Protein AF-S2KAI4-F1 (afdb_monomer_lite)

pLDDT: mean 72.52, std 13.28, range [40.66, 92.12]

Foldseek 3Di:
DVVLVVLLVVLVCLQFQWEFDQDPNDTATDGDWFDWCVVLAPPPPDPDTDGGGDPHDVVLVVDPVSVVLVVCPPPLVNSVLSCQQQANQQHDDPVRCVVPVVVVNSCVVVPHPDRHHRPPDDPVVVVVVSVVSNVVVCVCVVPCVVVCVVVVCVCVVSVCCVVCVPVVVVVVVVVVVVVVVVVVVVVVVVVVPPPDDPPVPDDPPPDDPVRVVVVPPPD

Structure (mmCIF, N/CA/C/O backbone):
data_AF-S2KAI4-F1
#
_entry.id   AF-S2KAI4-F1
#
loop_
_atom_site.group_PDB
_atom_site.id
_atom_site.type_symbol
_atom_site.label_atom_id
_atom_site.label_alt_id
_atom_site.label_comp_id
_atom_site.label_asym_id
_atom_site.label_entity_id
_atom_site.label_seq_id
_atom_site.pdbx_PDB_ins_code
_atom_site.Cartn_x
_atom_site.Cartn_y
_atom_site.Cartn_z
_atom_site.occupancy
_atom_site.B_iso_or_equiv
_atom_site.auth_seq_id
_atom_site.auth_comp_id
_atom_site.auth_asym_id
_atom_site.auth_atom_id
_atom_site.pdbx_PDB_model_num
ATOM 1 N N . MET A 1 1 ? 9.789 -2.826 -17.119 1.00 53.16 1 MET A N 1
ATOM 2 C CA . MET A 1 1 ? 8.524 -2.051 -17.170 1.00 53.16 1 MET A CA 1
ATOM 3 C C . MET A 1 1 ? 7.384 -2.800 -16.490 1.00 53.16 1 MET A C 1
ATOM 5 O O . MET A 1 1 ? 6.982 -2.386 -15.414 1.00 53.16 1 MET A O 1
ATOM 9 N N . ALA A 1 2 ? 6.901 -3.913 -17.056 1.00 62.06 2 ALA A N 1
ATOM 10 C CA . ALA A 1 2 ? 5.780 -4.665 -16.480 1.00 62.06 2 ALA A CA 1
ATOM 11 C C . ALA A 1 2 ? 6.085 -5.268 -15.096 1.00 62.06 2 ALA A C 1
ATOM 13 O O . ALA A 1 2 ? 5.196 -5.316 -14.258 1.00 62.06 2 ALA A O 1
ATOM 14 N N . GLU A 1 3 ? 7.325 -5.689 -14.835 1.00 72.75 3 GLU A N 1
ATOM 15 C CA . GLU A 1 3 ? 7.690 -6.341 -13.566 1.00 72.75 3 GLU A CA 1
ATOM 16 C C . GLU A 1 3 ? 7.657 -5.395 -12.364 1.00 72.75 3 GLU A C 1
ATOM 18 O O . GLU A 1 3 ? 7.014 -5.710 -11.368 1.00 72.75 3 GLU A O 1
ATOM 23 N N . PHE A 1 4 ? 8.219 -4.186 -12.481 1.00 78.12 4 PHE A N 1
ATOM 24 C CA . PHE A 1 4 ? 8.122 -3.186 -11.411 1.00 78.12 4 PHE A CA 1
ATOM 25 C C . PHE A 1 4 ? 6.659 -2.865 -11.071 1.00 78.12 4 PHE A C 1
ATOM 27 O O . PHE A 1 4 ? 6.280 -2.883 -9.904 1.00 78.12 4 PHE A O 1
ATOM 34 N N . ASN A 1 5 ? 5.812 -2.674 -12.088 1.00 76.69 5 ASN A N 1
ATOM 35 C CA . ASN A 1 5 ? 4.382 -2.431 -11.884 1.00 76.69 5 ASN A CA 1
ATOM 36 C C . ASN A 1 5 ? 3.682 -3.624 -11.218 1.00 76.69 5 ASN A C 1
ATOM 38 O O . ASN A 1 5 ? 2.845 -3.421 -10.344 1.00 76.69 5 ASN A O 1
ATOM 42 N N . LYS A 1 6 ? 4.033 -4.860 -11.601 1.00 82.50 6 LYS A N 1
ATOM 43 C CA . LYS A 1 6 ? 3.532 -6.075 -10.940 1.00 82.50 6 LYS A CA 1
ATOM 44 C C . LYS A 1 6 ? 3.939 -6.110 -9.469 1.00 82.50 6 LYS A C 1
ATOM 46 O O . LYS A 1 6 ? 3.101 -6.439 -8.640 1.00 82.50 6 LYS A O 1
ATOM 51 N N . GLN A 1 7 ? 5.172 -5.730 -9.137 1.00 85.06 7 GLN A N 1
ATOM 52 C CA . GLN A 1 7 ? 5.643 -5.717 -7.751 1.00 85.06 7 GLN A CA 1
ATOM 53 C C . GLN A 1 7 ? 4.943 -4.646 -6.915 1.00 85.06 7 GLN A C 1
ATOM 55 O O . GLN A 1 7 ? 4.493 -4.927 -5.808 1.00 85.06 7 GLN A O 1
ATOM 60 N N . VAL A 1 8 ? 4.788 -3.432 -7.450 1.00 85.88 8 VAL A N 1
ATOM 61 C CA . VAL A 1 8 ? 4.026 -2.377 -6.770 1.00 85.88 8 VAL A CA 1
ATOM 62 C C . VAL A 1 8 ? 2.570 -2.806 -6.574 1.00 85.88 8 VAL A C 1
ATOM 64 O O . VAL A 1 8 ? 2.019 -2.600 -5.497 1.00 85.88 8 VAL A O 1
ATOM 67 N N . LEU A 1 9 ? 1.965 -3.468 -7.568 1.00 85.19 9 LEU A N 1
ATOM 68 C CA . LEU A 1 9 ? 0.623 -4.035 -7.445 1.00 85.19 9 LEU A CA 1
ATOM 69 C C . LEU A 1 9 ? 0.561 -5.154 -6.394 1.00 85.19 9 LEU A C 1
ATOM 71 O O . LEU A 1 9 ? -0.375 -5.165 -5.608 1.00 85.19 9 LEU A O 1
ATOM 75 N N . LYS A 1 10 ? 1.550 -6.056 -6.332 1.00 88.62 10 LYS A N 1
ATOM 76 C CA . LYS A 1 10 ? 1.649 -7.116 -5.309 1.00 88.62 10 LYS A CA 1
ATOM 77 C C . LYS A 1 10 ? 1.655 -6.508 -3.902 1.00 88.62 10 LYS A C 1
ATOM 79 O O . LYS A 1 10 ? 0.875 -6.927 -3.057 1.00 88.62 10 LYS A O 1
ATOM 84 N N . ILE A 1 11 ? 2.454 -5.459 -3.691 1.00 90.50 11 ILE A N 1
ATOM 85 C CA . ILE A 1 11 ? 2.507 -4.717 -2.422 1.00 90.50 11 ILE A CA 1
ATOM 86 C C . ILE A 1 11 ? 1.194 -3.967 -2.152 1.00 90.50 11 ILE A C 1
ATOM 88 O O . ILE A 1 11 ? 0.744 -3.917 -1.018 1.00 90.50 11 ILE A O 1
ATOM 92 N N . ALA A 1 12 ? 0.546 -3.388 -3.165 1.00 88.44 12 ALA A N 1
ATOM 93 C CA . ALA A 1 12 ? -0.749 -2.731 -2.979 1.00 88.44 12 ALA A CA 1
ATOM 94 C C . ALA A 1 12 ? -1.855 -3.728 -2.593 1.00 88.44 12 ALA A C 1
ATOM 96 O O . ALA A 1 12 ? -2.681 -3.429 -1.736 1.00 88.44 12 ALA A O 1
ATOM 97 N N . LEU A 1 13 ? -1.853 -4.918 -3.200 1.00 88.31 13 LEU A N 1
ATOM 98 C CA . LEU A 1 13 ? -2.818 -5.980 -2.914 1.00 88.31 13 LEU A CA 1
ATOM 99 C C . LEU A 1 13 ? -2.617 -6.612 -1.534 1.00 88.31 13 LEU A C 1
ATOM 101 O O . LEU A 1 13 ? -3.596 -7.091 -0.975 1.00 88.31 13 LEU A O 1
ATOM 105 N N . LEU A 1 14 ? -1.405 -6.556 -0.973 1.00 90.25 14 LEU A N 1
ATOM 106 C CA . LEU A 1 14 ? -1.118 -6.974 0.405 1.00 90.25 14 LEU A CA 1
ATOM 107 C C . LEU A 1 14 ? -2.015 -6.259 1.426 1.00 90.25 14 LEU A C 1
ATOM 109 O O . LEU A 1 14 ? -2.408 -6.832 2.431 1.00 90.25 14 LEU A O 1
ATOM 113 N N . PHE A 1 15 ? -2.391 -5.007 1.164 1.00 87.62 15 PHE A N 1
ATOM 114 C CA . PHE A 1 15 ? -3.272 -4.255 2.058 1.00 87.62 15 PHE A CA 1
ATOM 115 C C . PHE A 1 15 ? -4.741 -4.704 2.002 1.00 87.62 15 PHE A C 1
ATOM 117 O O . PHE A 1 15 ? -5.563 -4.170 2.741 1.00 87.62 15 PHE A O 1
ATOM 124 N N . ASN A 1 16 ? -5.105 -5.669 1.148 1.00 84.88 16 ASN A N 1
ATOM 125 C CA . ASN A 1 16 ? -6.455 -6.241 1.151 1.00 84.88 16 ASN A CA 1
ATOM 126 C C . ASN A 1 16 ? -6.701 -7.179 2.332 1.00 84.88 16 ASN A C 1
ATOM 128 O O . ASN A 1 16 ? -7.832 -7.274 2.809 1.00 84.88 16 ASN A O 1
ATOM 132 N N . ASP A 1 17 ? -5.658 -7.871 2.774 1.00 86.69 17 ASP A N 1
ATOM 133 C CA . ASP A 1 17 ? -5.703 -8.897 3.809 1.00 86.69 17 ASP A CA 1
ATOM 134 C C . ASP A 1 17 ? -4.686 -8.658 4.933 1.00 86.69 17 ASP A C 1
ATOM 136 O O . ASP A 1 17 ? -4.665 -9.423 5.893 1.00 86.69 17 ASP A O 1
ATOM 140 N N . HIS A 1 18 ? -3.891 -7.585 4.862 1.00 90.38 18 HIS A N 1
ATOM 141 C CA . HIS A 1 18 ? -2.997 -7.140 5.929 1.00 90.38 18 HIS A CA 1
ATOM 142 C C . HIS A 1 18 ? -3.261 -5.686 6.315 1.00 90.38 18 HIS A C 1
ATOM 144 O O . HIS A 1 18 ? -3.599 -4.844 5.481 1.00 90.38 18 HIS A O 1
ATOM 150 N N . ALA A 1 19 ? -3.034 -5.369 7.586 1.00 89.62 19 ALA A N 1
ATOM 151 C CA . ALA A 1 19 ? -3.106 -4.004 8.087 1.00 89.62 19 ALA A CA 1
ATOM 152 C C . ALA A 1 19 ? -2.000 -3.730 9.107 1.00 89.62 19 ALA A C 1
ATOM 154 O O . ALA A 1 19 ? -1.562 -4.618 9.844 1.00 89.62 19 ALA A O 1
ATOM 155 N N . PHE A 1 20 ? -1.561 -2.472 9.161 1.00 89.81 20 PHE A N 1
ATOM 156 C CA . PHE A 1 20 ? -0.679 -2.026 10.229 1.00 89.81 20 PHE A CA 1
ATOM 157 C C . PHE A 1 20 ? -1.456 -1.976 11.541 1.00 89.81 20 PHE A C 1
ATOM 159 O O . PHE A 1 20 ? -2.487 -1.308 11.636 1.00 89.81 20 PHE A O 1
ATOM 166 N N . SER A 1 21 ? -0.936 -2.676 12.542 1.00 88.44 21 SER A N 1
ATOM 167 C CA . SER A 1 21 ? -1.487 -2.710 13.893 1.00 88.44 21 SER A CA 1
ATOM 168 C C . SER A 1 21 ? -0.375 -2.534 14.917 1.00 88.44 21 SER A C 1
ATOM 170 O O . SER A 1 21 ? 0.786 -2.885 14.674 1.00 88.44 21 SER A O 1
ATOM 172 N N . LYS A 1 22 ? -0.718 -1.970 16.075 1.00 84.88 22 LYS A N 1
ATOM 173 C CA . LYS A 1 22 ? 0.245 -1.792 17.159 1.00 84.88 22 LYS A CA 1
ATOM 174 C C . LYS A 1 22 ? 0.265 -3.040 18.039 1.00 84.88 22 LYS A C 1
ATOM 176 O O . LYS A 1 22 ? -0.610 -3.238 18.873 1.00 84.88 22 LYS A O 1
ATOM 181 N N . GLN A 1 23 ? 1.294 -3.866 17.889 1.00 80.81 23 GLN A N 1
ATOM 182 C CA . GLN A 1 23 ? 1.497 -5.080 18.680 1.00 80.81 23 GLN A CA 1
ATOM 183 C C . GLN A 1 23 ? 2.727 -4.915 19.572 1.00 80.81 23 GLN A C 1
ATOM 185 O O . GLN A 1 23 ? 3.813 -4.589 19.099 1.00 80.81 23 GLN A O 1
ATOM 190 N N . ASN A 1 24 ? 2.584 -5.121 20.885 1.00 76.75 24 ASN A N 1
ATOM 191 C CA . ASN A 1 24 ? 3.708 -5.082 21.835 1.00 76.75 24 ASN A CA 1
ATOM 192 C C . ASN A 1 24 ? 4.577 -3.809 21.730 1.00 76.75 24 ASN A C 1
ATOM 194 O O . ASN A 1 24 ? 5.805 -3.870 21.768 1.00 76.75 24 ASN A O 1
ATOM 198 N N . LYS A 1 25 ? 3.932 -2.639 21.591 1.00 75.12 25 LYS A N 1
ATOM 199 C CA . LYS A 1 25 ? 4.570 -1.316 21.397 1.00 75.12 25 LYS A CA 1
ATOM 200 C C . LYS A 1 25 ? 5.345 -1.148 20.080 1.00 75.12 25 LYS A C 1
ATOM 202 O O . LYS A 1 25 ? 6.004 -0.125 19.910 1.00 75.12 25 LYS A O 1
ATOM 207 N N . ARG A 1 26 ? 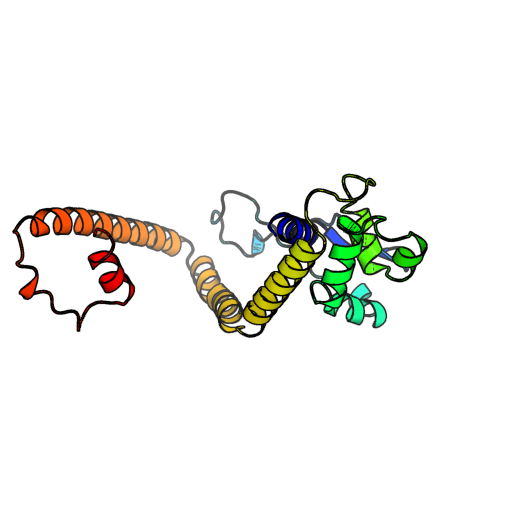5.252 -2.094 19.146 1.00 82.81 26 ARG A N 1
ATOM 208 C CA . ARG A 1 26 ? 5.790 -1.988 17.785 1.00 82.81 26 ARG A CA 1
ATOM 209 C C . ARG A 1 26 ? 4.655 -1.963 16.773 1.00 82.81 26 ARG A C 1
ATOM 211 O O . ARG A 1 26 ? 3.565 -2.457 17.037 1.00 82.81 26 ARG A O 1
ATOM 218 N N . ILE A 1 27 ? 4.909 -1.342 15.633 1.00 86.50 27 ILE A N 1
ATOM 219 C CA . ILE A 1 27 ? 3.978 -1.351 14.509 1.00 86.50 27 ILE A CA 1
ATOM 220 C C . ILE A 1 27 ? 4.371 -2.528 13.634 1.00 86.50 27 ILE A C 1
ATOM 222 O O . ILE A 1 27 ? 5.525 -2.598 13.223 1.00 86.50 27 ILE A O 1
ATOM 226 N N . ALA A 1 28 ? 3.422 -3.424 13.395 1.00 89.69 28 ALA A N 1
ATOM 227 C CA . ALA A 1 28 ? 3.617 -4.609 12.576 1.00 89.69 28 ALA A CA 1
ATOM 228 C C . ALA A 1 28 ? 2.576 -4.653 11.459 1.00 89.69 28 ALA A C 1
ATOM 230 O O . ALA A 1 28 ? 1.436 -4.212 11.658 1.00 89.69 28 ALA A O 1
ATOM 231 N N . LEU A 1 29 ? 2.957 -5.187 10.300 1.00 91.06 29 LEU A N 1
ATOM 232 C CA . LEU A 1 29 ? 2.018 -5.484 9.222 1.00 91.06 29 LEU A CA 1
ATOM 233 C C . LEU A 1 29 ? 1.529 -6.921 9.385 1.00 91.06 29 LEU A C 1
ATOM 235 O O . LEU A 1 29 ? 2.241 -7.868 9.070 1.00 91.06 29 LEU A O 1
ATOM 239 N N . ALA A 1 30 ? 0.319 -7.085 9.908 1.00 89.25 30 ALA A N 1
ATOM 240 C CA . ALA A 1 30 ? -0.211 -8.399 10.248 1.00 89.25 30 ALA A CA 1
ATOM 241 C C . ALA A 1 30 ? -1.408 -8.763 9.364 1.00 89.25 30 ALA A C 1
ATOM 243 O O . ALA A 1 30 ? -2.170 -7.861 8.991 1.00 89.25 30 ALA A O 1
ATOM 244 N N . PRO A 1 31 ? -1.618 -10.064 9.078 1.00 89.62 31 PRO A N 1
ATOM 245 C CA . PRO A 1 31 ? -2.849 -10.531 8.464 1.00 89.62 31 PRO A CA 1
ATOM 246 C C . PRO A 1 31 ? -4.044 -10.074 9.296 1.00 89.62 31 PRO A C 1
ATOM 248 O O . PRO A 1 31 ? -4.100 -10.292 10.510 1.00 89.62 31 PRO A O 1
ATOM 251 N N . GLN A 1 32 ? -5.003 -9.427 8.650 1.00 85.81 32 GLN A N 1
ATOM 252 C CA . GLN A 1 32 ? -6.210 -8.958 9.295 1.00 85.81 32 GLN A CA 1
ATOM 253 C C . GLN A 1 32 ? -7.410 -9.202 8.397 1.00 85.81 32 GLN A C 1
ATOM 255 O O . GLN A 1 32 ? -7.472 -8.766 7.250 1.00 85.81 32 GLN A O 1
ATOM 260 N N . GLU A 1 33 ? -8.409 -9.876 8.955 1.00 82.50 33 GLU A N 1
ATOM 261 C CA . GLU A 1 33 ? -9.652 -10.105 8.241 1.00 82.50 33 GLU A CA 1
ATOM 262 C C . GLU A 1 33 ? -10.352 -8.761 7.994 1.00 82.50 33 GLU A C 1
ATOM 264 O O . GLU A 1 33 ? -10.618 -8.005 8.939 1.00 82.50 33 GLU A O 1
ATOM 269 N N . GLY A 1 34 ? -10.594 -8.460 6.717 1.00 83.81 34 GLY A N 1
ATOM 270 C CA . GLY A 1 34 ? -11.267 -7.246 6.273 1.00 83.81 34 GLY A CA 1
ATOM 271 C C . GLY A 1 34 ? -12.699 -7.130 6.800 1.00 83.81 34 GLY A C 1
ATOM 272 O O . GLY A 1 34 ? -13.299 -8.096 7.273 1.00 83.81 34 GLY A O 1
ATOM 273 N N . ASN A 1 35 ? -13.274 -5.935 6.698 1.00 83.88 35 ASN A N 1
ATOM 274 C CA . ASN A 1 35 ? -14.661 -5.712 7.095 1.00 83.88 35 ASN A CA 1
ATOM 275 C C . ASN A 1 35 ? -15.601 -6.312 6.048 1.00 83.88 35 ASN A C 1
ATOM 277 O O . ASN A 1 35 ? -15.432 -6.064 4.852 1.00 83.88 35 ASN A O 1
ATOM 281 N N . SER A 1 36 ? -16.600 -7.080 6.493 1.00 83.50 36 SER A N 1
ATOM 282 C CA . SER A 1 36 ? -17.656 -7.545 5.594 1.00 83.50 36 SER A CA 1
ATOM 283 C C . SER A 1 36 ? -18.465 -6.355 5.088 1.00 83.50 36 SER A C 1
ATOM 285 O O . SER A 1 36 ? -18.856 -5.478 5.861 1.00 83.50 36 SER A O 1
ATOM 287 N N . LEU A 1 37 ? -18.716 -6.341 3.782 1.00 82.06 37 LEU A N 1
ATOM 288 C CA . LEU A 1 37 ? -19.647 -5.415 3.161 1.00 82.06 37 LEU A CA 1
ATOM 289 C C . LEU A 1 37 ? -21.094 -5.899 3.247 1.00 82.06 37 LEU A C 1
ATOM 291 O O . LEU A 1 37 ? -21.973 -5.108 2.936 1.00 82.06 37 LEU A O 1
ATOM 295 N N . ASP A 1 38 ? -21.367 -7.131 3.685 1.00 82.12 38 ASP A N 1
ATOM 296 C CA . ASP A 1 38 ? -22.729 -7.683 3.741 1.00 82.12 38 ASP A CA 1
ATOM 297 C C . ASP A 1 38 ? -23.729 -6.779 4.491 1.00 82.12 38 ASP A C 1
ATOM 299 O O . ASP A 1 38 ? -24.839 -6.608 3.993 1.00 82.12 38 ASP A O 1
ATOM 303 N N . PRO A 1 39 ? -23.378 -6.115 5.616 1.00 78.56 39 PRO A N 1
ATOM 304 C CA . PRO A 1 39 ? -24.300 -5.190 6.287 1.00 78.56 39 PRO A CA 1
ATOM 305 C C . PRO A 1 39 ? -24.633 -3.938 5.459 1.00 78.56 39 PRO A C 1
ATOM 307 O O . PRO A 1 39 ? -25.648 -3.285 5.688 1.00 78.56 39 PRO A O 1
ATOM 310 N N . VAL A 1 40 ? -23.758 -3.583 4.516 1.00 74.31 40 VAL A N 1
ATOM 311 C CA . VAL A 1 40 ? -23.842 -2.398 3.645 1.00 74.31 40 VAL A CA 1
ATOM 312 C C . VAL A 1 40 ? -24.174 -2.799 2.207 1.00 74.31 40 VAL A C 1
ATOM 314 O O . VAL A 1 40 ? -24.140 -1.976 1.302 1.00 74.31 40 VAL A O 1
ATOM 317 N N . LEU A 1 41 ? -24.476 -4.067 1.945 1.00 73.00 41 LEU A N 1
ATOM 318 C CA . LEU A 1 41 ? -24.913 -4.523 0.638 1.00 73.00 41 LEU A CA 1
ATOM 319 C C . LEU A 1 41 ? -26.331 -5.066 0.766 1.00 73.00 41 LEU A C 1
ATOM 321 O O . LEU A 1 41 ? -26.647 -5.776 1.716 1.00 73.00 41 LEU A O 1
ATOM 325 N N . PRO A 1 42 ? -27.218 -4.744 -0.181 1.00 70.38 42 PRO A N 1
ATOM 326 C CA . PRO A 1 42 ? -28.553 -5.320 -0.182 1.00 70.38 42 PRO A CA 1
ATOM 327 C C . PRO A 1 42 ? -28.502 -6.844 -0.293 1.00 70.38 42 PRO A C 1
ATOM 329 O O . PRO A 1 42 ? -27.625 -7.407 -0.952 1.00 70.38 42 PRO A O 1
ATOM 332 N N . VAL A 1 43 ? -29.454 -7.509 0.360 1.00 73.50 43 VAL A N 1
ATOM 333 C CA . VAL A 1 43 ? -29.517 -8.974 0.422 1.00 73.50 43 VAL A CA 1
ATOM 334 C C . VAL A 1 43 ? -29.539 -9.558 -0.995 1.00 73.50 43 VAL A C 1
ATOM 336 O O . VAL A 1 43 ? -30.366 -9.175 -1.823 1.00 73.50 43 VAL A O 1
ATOM 339 N N . GLY A 1 44 ? -28.611 -10.475 -1.284 1.00 72.56 44 GLY A N 1
ATOM 340 C CA . GLY A 1 44 ? -28.481 -11.113 -2.600 1.00 72.56 44 GLY A CA 1
ATOM 341 C C . GLY A 1 44 ? -27.923 -10.206 -3.705 1.00 72.56 44 GLY A C 1
ATOM 342 O O . GLY A 1 44 ? -28.112 -10.496 -4.885 1.00 72.56 44 GLY A O 1
ATOM 343 N N . TYR A 1 45 ? -27.270 -9.089 -3.360 1.00 72.50 45 TYR A N 1
ATOM 344 C CA . TYR A 1 45 ? -26.613 -8.231 -4.351 1.00 72.50 45 TYR A CA 1
ATOM 345 C C . TYR A 1 45 ? -25.350 -8.872 -4.950 1.00 72.50 45 TYR A C 1
ATOM 347 O O . TYR A 1 45 ? -25.089 -8.704 -6.146 1.00 72.50 45 TYR A O 1
ATOM 355 N N . LEU A 1 46 ? -24.593 -9.606 -4.130 1.00 77.75 46 LEU A N 1
ATOM 356 C CA . LEU A 1 46 ? -23.455 -10.431 -4.533 1.00 77.75 46 LEU A CA 1
ATOM 357 C C . LEU A 1 46 ? -23.700 -11.880 -4.111 1.00 77.75 46 LEU A C 1
ATOM 359 O O . LEU A 1 46 ? -24.250 -12.125 -3.040 1.00 77.75 46 LEU A O 1
ATOM 363 N N . ASP A 1 47 ? -23.226 -12.820 -4.928 1.00 77.50 47 ASP A N 1
ATOM 364 C CA . ASP A 1 47 ? -23.284 -14.262 -4.638 1.00 77.50 47 ASP A CA 1
ATOM 365 C C . ASP A 1 47 ? -22.172 -14.715 -3.671 1.00 77.50 47 ASP A C 1
ATOM 367 O O . ASP A 1 47 ? -22.048 -15.895 -3.352 1.00 77.50 47 ASP A O 1
ATOM 371 N N . TYR A 1 48 ? -21.327 -13.782 -3.226 1.00 78.69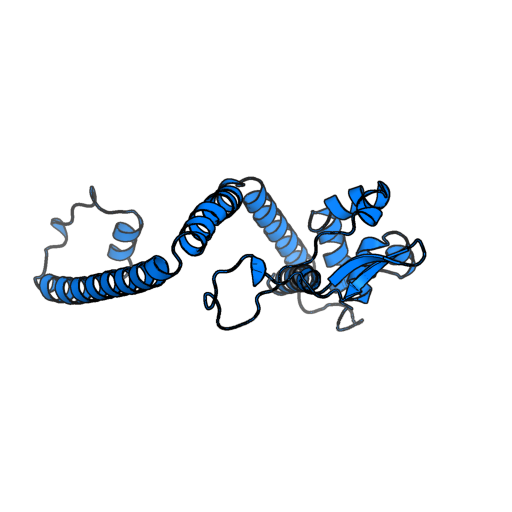 48 TYR A N 1
ATOM 372 C CA . TYR A 1 48 ? -20.192 -14.022 -2.344 1.00 78.69 48 TYR A CA 1
ATOM 373 C C . TYR A 1 48 ? -20.042 -12.889 -1.327 1.00 78.69 48 TYR A C 1
ATOM 375 O O . TYR A 1 48 ? -20.384 -11.737 -1.606 1.00 78.69 48 TYR A O 1
ATOM 383 N N . THR A 1 49 ? -19.465 -13.208 -0.168 1.00 77.81 49 THR A N 1
ATOM 384 C CA . THR A 1 49 ? -19.093 -12.224 0.854 1.00 77.81 49 THR A CA 1
ATOM 385 C C . THR A 1 49 ? -18.007 -11.309 0.301 1.00 77.81 49 THR A C 1
ATOM 387 O O . THR A 1 49 ? -16.860 -11.722 0.108 1.00 77.81 49 THR A O 1
ATOM 390 N N . ALA A 1 50 ? -18.352 -10.048 0.054 1.00 82.25 50 ALA A N 1
ATOM 391 C CA . ALA A 1 50 ? -17.358 -9.042 -0.283 1.00 82.25 50 ALA A CA 1
ATOM 392 C C . ALA A 1 50 ? -16.754 -8.468 0.997 1.00 82.25 50 ALA A C 1
ATOM 394 O O . ALA A 1 50 ? -17.467 -8.086 1.924 1.00 82.25 50 ALA A O 1
ATOM 395 N N . ARG A 1 51 ? -15.426 -8.381 1.035 1.00 82.19 51 ARG A N 1
ATOM 396 C CA . ARG A 1 51 ? -14.690 -7.773 2.141 1.00 82.19 51 ARG A CA 1
ATOM 397 C C . ARG A 1 51 ? -13.880 -6.599 1.638 1.00 82.19 51 ARG A C 1
ATOM 399 O O . ARG A 1 51 ? -13.394 -6.610 0.508 1.00 82.19 51 ARG A O 1
ATOM 406 N N . VAL A 1 52 ? -13.745 -5.597 2.490 1.00 83.25 52 VAL A N 1
ATOM 407 C CA . VAL A 1 52 ? -12.872 -4.450 2.250 1.00 83.25 52 VAL A CA 1
ATOM 408 C C . VAL A 1 52 ? -11.734 -4.436 3.260 1.00 83.25 52 VAL A C 1
ATOM 410 O O . VAL A 1 52 ? -11.939 -4.882 4.394 1.00 83.25 52 VAL A O 1
ATOM 413 N N . PRO A 1 53 ? -10.559 -3.908 2.871 1.00 83.25 53 PRO A N 1
ATOM 414 C CA . PRO A 1 53 ? -9.465 -3.648 3.795 1.00 83.25 53 PRO A CA 1
ATOM 415 C C . PRO A 1 53 ? -9.960 -2.993 5.083 1.00 83.25 53 PRO A C 1
ATOM 417 O O . PRO A 1 53 ? -10.822 -2.105 5.049 1.00 83.25 53 PRO A O 1
ATOM 420 N N . LYS A 1 54 ? -9.403 -3.400 6.223 1.00 83.25 54 LYS A N 1
ATOM 421 C CA . LYS A 1 54 ? -9.637 -2.661 7.461 1.00 83.25 54 LYS A CA 1
ATOM 422 C C . LYS A 1 54 ? -8.946 -1.298 7.395 1.00 83.25 54 LYS A C 1
ATOM 424 O O . LYS A 1 54 ? -7.871 -1.180 6.804 1.00 83.25 54 LYS A O 1
ATOM 429 N N . PRO A 1 55 ? -9.553 -0.256 7.988 1.00 82.38 55 PRO A N 1
ATOM 430 C CA . PRO A 1 55 ? -8.861 1.009 8.156 1.00 82.38 55 PRO A CA 1
ATOM 431 C C . PRO A 1 55 ? -7.617 0.801 9.023 1.00 82.38 55 PRO A C 1
ATOM 433 O O . PRO A 1 55 ? -7.577 -0.094 9.868 1.00 82.38 55 PRO A O 1
ATOM 436 N N . VAL A 1 56 ? -6.615 1.655 8.819 1.00 84.12 56 VAL A N 1
ATOM 437 C CA . VAL A 1 56 ? -5.405 1.666 9.646 1.00 84.12 56 VAL A CA 1
ATOM 438 C C . VAL A 1 56 ? -5.787 1.866 11.109 1.00 84.12 56 VAL A C 1
ATOM 440 O O . VAL A 1 56 ? -6.636 2.704 11.421 1.00 84.12 56 VAL A O 1
ATOM 443 N N . ASP A 1 57 ? -5.141 1.110 11.994 1.00 86.25 57 ASP A N 1
ATOM 444 C CA . ASP A 1 57 ? -5.343 1.202 13.435 1.00 86.25 57 ASP A CA 1
ATOM 445 C C . ASP A 1 57 ? -5.131 2.645 13.933 1.00 86.25 57 ASP A C 1
ATOM 447 O O . ASP A 1 57 ? -4.097 3.277 13.682 1.00 86.25 57 ASP A O 1
ATOM 451 N N . ALA A 1 58 ? -6.119 3.173 14.658 1.00 86.88 58 ALA A N 1
ATOM 452 C CA . ALA A 1 58 ? -6.079 4.521 15.209 1.00 86.88 58 ALA A CA 1
ATOM 453 C C . ALA A 1 58 ? -4.883 4.727 16.154 1.00 86.88 58 ALA A C 1
ATOM 455 O O . ALA A 1 58 ? -4.350 5.834 16.232 1.00 86.88 58 ALA A O 1
ATOM 456 N N . ASP A 1 59 ? -4.418 3.679 16.839 1.00 87.25 59 ASP A N 1
ATOM 457 C CA . ASP A 1 59 ? -3.244 3.759 17.707 1.00 87.25 59 ASP A CA 1
ATOM 458 C C . ASP A 1 59 ? -1.925 3.850 16.932 1.00 87.25 59 ASP A C 1
ATOM 460 O O . ASP A 1 59 ? -0.961 4.432 17.444 1.00 87.25 59 ASP A O 1
ATOM 464 N N . CYS A 1 60 ? -1.875 3.340 15.697 1.00 87.00 60 CYS A N 1
ATOM 465 C CA . CYS A 1 60 ? -0.765 3.594 14.778 1.00 87.00 60 CYS A CA 1
ATOM 466 C C . CYS A 1 60 ? -0.773 5.055 14.319 1.00 87.00 60 CYS A C 1
ATOM 468 O O . CYS A 1 60 ? 0.276 5.690 14.280 1.00 87.00 60 CYS A O 1
ATOM 470 N N . LEU A 1 61 ? -1.954 5.620 14.045 1.00 86.50 61 LEU A N 1
ATOM 471 C CA . LEU A 1 61 ? -2.085 7.010 13.595 1.00 86.50 61 LEU A CA 1
ATOM 472 C C . LEU A 1 61 ? -1.710 8.047 14.671 1.00 86.50 61 LEU A C 1
ATOM 474 O O . LEU A 1 61 ? -1.402 9.193 14.345 1.00 86.50 61 LEU A O 1
ATOM 478 N N . LYS A 1 62 ? -1.685 7.655 15.951 1.00 88.56 62 LYS A N 1
ATOM 479 C CA . LYS A 1 62 ? -1.177 8.496 17.051 1.00 88.56 62 LYS A CA 1
ATOM 480 C C . LYS A 1 62 ? 0.348 8.646 17.044 1.00 88.56 62 LYS A C 1
ATOM 482 O O . LYS A 1 62 ? 0.859 9.543 17.709 1.00 88.56 62 LYS A O 1
ATOM 487 N N . ASP A 1 63 ? 1.076 7.783 16.336 1.00 87.44 63 ASP A N 1
ATOM 488 C CA . ASP A 1 63 ? 2.524 7.900 16.175 1.00 87.44 63 ASP A CA 1
ATOM 489 C C . ASP A 1 63 ? 2.840 8.838 14.987 1.00 87.44 63 ASP A C 1
ATOM 491 O O . ASP A 1 63 ? 2.570 8.492 13.831 1.00 87.44 63 ASP A O 1
ATOM 495 N N . PRO A 1 64 ? 3.418 10.032 15.228 1.00 86.06 64 PRO A N 1
ATOM 496 C CA . PRO A 1 64 ? 3.705 10.990 14.162 1.00 86.06 64 PRO A CA 1
ATOM 497 C C . PRO A 1 64 ? 4.775 10.484 13.183 1.00 86.06 64 PRO A C 1
ATOM 499 O O . PRO A 1 64 ? 4.734 10.821 11.997 1.00 86.06 64 PRO A O 1
ATOM 502 N N . GLY A 1 65 ? 5.714 9.654 13.650 1.00 86.19 65 GLY A N 1
ATOM 503 C CA . GLY A 1 65 ? 6.725 9.029 12.803 1.00 86.19 65 GLY A CA 1
ATOM 504 C C . GLY A 1 65 ? 6.092 8.030 11.842 1.00 86.19 65 GLY A C 1
ATOM 505 O O . GLY A 1 65 ? 6.389 8.052 10.644 1.00 86.19 65 GLY A O 1
ATOM 506 N N . PHE A 1 66 ? 5.159 7.219 12.343 1.00 88.44 66 PHE A N 1
ATOM 507 C CA . PHE A 1 66 ? 4.361 6.331 11.504 1.00 88.44 66 PHE A CA 1
ATOM 508 C C . PHE A 1 66 ? 3.519 7.109 10.498 1.00 88.44 66 PHE A C 1
ATOM 510 O O . PHE A 1 66 ? 3.637 6.846 9.309 1.00 88.44 66 PHE A O 1
ATOM 517 N N . CYS A 1 67 ? 2.727 8.090 10.937 1.00 87.50 67 CYS A N 1
ATOM 518 C CA . CYS A 1 67 ? 1.860 8.875 10.053 1.00 87.50 67 CYS A CA 1
ATOM 519 C C . CYS A 1 67 ? 2.625 9.521 8.893 1.00 87.50 67 CYS A C 1
ATOM 521 O O . CYS A 1 67 ? 2.173 9.465 7.749 1.00 87.50 67 CYS A O 1
ATOM 523 N N . ASN A 1 68 ? 3.804 10.088 9.163 1.00 86.94 68 ASN A N 1
ATOM 524 C CA . ASN A 1 68 ? 4.644 10.684 8.126 1.00 86.94 68 ASN A CA 1
ATOM 525 C C . ASN A 1 68 ? 5.182 9.636 7.134 1.00 86.94 68 ASN A C 1
ATOM 527 O O . ASN A 1 68 ? 5.193 9.858 5.929 1.00 86.94 68 ASN A O 1
ATOM 531 N N . LYS A 1 69 ? 5.616 8.464 7.609 1.00 86.50 69 LYS A N 1
ATOM 532 C CA . LYS A 1 69 ? 6.087 7.393 6.714 1.00 86.50 69 LYS A CA 1
ATOM 533 C C . LYS A 1 69 ? 4.946 6.731 5.948 1.00 86.50 69 LYS A C 1
ATOM 535 O O . LYS A 1 69 ? 5.110 6.401 4.778 1.00 86.50 69 LYS A O 1
ATOM 540 N N . TYR A 1 70 ? 3.795 6.577 6.588 1.00 87.94 70 TYR A N 1
ATOM 541 C CA . TYR A 1 70 ? 2.592 6.021 5.993 1.00 87.94 70 TYR A CA 1
ATOM 542 C C . TYR A 1 70 ? 2.045 6.941 4.897 1.00 87.94 70 TYR A C 1
ATOM 544 O O . TYR A 1 70 ? 1.696 6.464 3.825 1.00 87.94 70 TYR A O 1
ATOM 552 N N . SER A 1 71 ? 2.041 8.263 5.093 1.00 85.00 71 SER A N 1
ATOM 553 C CA . SER A 1 71 ? 1.614 9.202 4.045 1.00 85.00 71 SER A CA 1
ATOM 554 C C . SER A 1 71 ? 2.524 9.172 2.811 1.00 85.00 71 SER A C 1
ATOM 556 O O . SER A 1 71 ? 2.065 9.451 1.706 1.00 85.00 71 SER A O 1
ATOM 558 N N . GLN A 1 72 ? 3.789 8.776 2.983 1.00 85.31 72 GLN A N 1
ATOM 559 C CA . GLN A 1 72 ? 4.771 8.596 1.911 1.00 85.31 72 GLN A CA 1
ATOM 560 C C . GLN A 1 72 ? 4.655 7.243 1.183 1.00 85.31 72 GLN A C 1
ATOM 562 O O . GLN A 1 72 ? 5.387 7.011 0.214 1.00 85.31 72 GLN A O 1
ATOM 567 N N . LEU A 1 73 ? 3.749 6.345 1.598 1.00 87.44 73 LEU A N 1
ATOM 568 C CA . LEU A 1 73 ? 3.513 5.079 0.901 1.00 87.44 73 LEU A CA 1
ATOM 569 C C . LEU A 1 73 ? 3.155 5.317 -0.566 1.00 87.44 73 LEU A C 1
ATOM 571 O O . LEU A 1 73 ? 2.328 6.155 -0.913 1.00 87.44 73 LEU A O 1
ATOM 575 N N . PHE A 1 74 ? 3.804 4.541 -1.429 1.00 85.50 74 PHE A N 1
ATOM 576 C CA . PHE A 1 74 ? 3.674 4.591 -2.893 1.00 85.50 74 PHE A CA 1
ATOM 577 C C . PHE A 1 74 ? 3.985 5.954 -3.534 1.00 85.50 74 PHE A C 1
ATOM 579 O O . PHE A 1 74 ? 3.758 6.133 -4.731 1.00 85.50 74 PHE A O 1
ATOM 586 N N . GLN A 1 75 ? 4.561 6.886 -2.776 1.00 84.88 75 GLN A N 1
ATOM 587 C CA . GLN A 1 75 ? 5.170 8.094 -3.319 1.00 84.88 75 GLN A CA 1
ATOM 588 C C . GLN A 1 75 ? 6.594 7.807 -3.800 1.00 84.88 75 GLN A C 1
ATOM 590 O O . GLN A 1 75 ? 7.149 6.738 -3.533 1.00 84.88 75 GLN A O 1
ATOM 595 N N . LEU A 1 76 ? 7.204 8.774 -4.492 1.00 82.81 76 LEU A N 1
ATOM 596 C CA . LEU A 1 76 ? 8.526 8.618 -5.102 1.00 82.81 76 LEU A CA 1
ATOM 597 C C . LEU A 1 76 ? 9.585 8.027 -4.146 1.00 82.81 76 LEU A C 1
ATOM 599 O O . LEU A 1 76 ? 10.200 7.033 -4.537 1.00 82.81 76 LEU A O 1
ATOM 603 N N . PRO A 1 77 ? 9.745 8.502 -2.891 1.00 84.88 77 PRO A N 1
ATOM 604 C CA . PRO A 1 77 ? 10.733 7.926 -1.976 1.00 84.88 77 PRO A CA 1
ATOM 605 C C . PRO A 1 77 ? 10.482 6.440 -1.682 1.00 84.88 77 PRO A C 1
ATOM 607 O O . PRO A 1 77 ? 11.413 5.641 -1.628 1.00 84.88 77 PRO A O 1
ATOM 610 N N . HIS A 1 78 ? 9.217 6.036 -1.535 1.00 87.88 78 HIS A N 1
ATOM 611 C CA . HIS A 1 78 ? 8.867 4.634 -1.313 1.00 87.88 78 HIS A CA 1
ATOM 612 C C . HIS A 1 78 ? 9.058 3.784 -2.575 1.00 87.88 78 HIS A C 1
ATOM 614 O O . HIS A 1 78 ? 9.547 2.660 -2.502 1.00 87.88 78 HIS A O 1
ATOM 620 N N . LEU A 1 79 ? 8.727 4.317 -3.753 1.00 86.25 79 LEU A N 1
ATOM 621 C CA . LEU A 1 79 ? 8.951 3.627 -5.027 1.00 86.25 79 LEU A CA 1
ATOM 622 C C . LEU A 1 79 ? 10.445 3.391 -5.294 1.00 86.25 79 LEU A C 1
ATOM 624 O O . LEU A 1 79 ? 10.811 2.352 -5.844 1.00 86.25 79 LEU A O 1
ATOM 628 N N . GLU A 1 80 ? 11.313 4.316 -4.879 1.00 84.31 80 GLU A N 1
ATOM 629 C CA . GLU A 1 80 ? 12.768 4.138 -4.924 1.00 84.31 80 GLU A CA 1
ATOM 630 C C . GLU A 1 80 ? 13.243 3.025 -3.985 1.00 84.31 80 GLU A C 1
ATOM 632 O O . GLU A 1 80 ? 14.079 2.209 -4.384 1.00 84.31 80 GLU A O 1
ATOM 637 N N . LEU A 1 81 ? 12.662 2.923 -2.786 1.00 88.19 81 LEU A N 1
ATOM 638 C CA . LEU A 1 81 ? 12.941 1.825 -1.858 1.00 88.19 81 LEU A CA 1
ATOM 639 C C . LEU A 1 81 ? 12.501 0.473 -2.421 1.00 88.19 81 LEU A C 1
ATOM 641 O O . LEU A 1 81 ? 13.289 -0.473 -2.396 1.00 88.19 81 LEU A O 1
ATOM 645 N N . ILE A 1 82 ? 11.293 0.377 -2.987 1.00 88.75 82 ILE A N 1
ATOM 646 C CA . ILE A 1 82 ? 10.819 -0.836 -3.675 1.00 88.75 82 ILE A CA 1
ATOM 647 C C . ILE A 1 82 ? 11.795 -1.200 -4.798 1.00 88.75 82 ILE A C 1
ATOM 649 O O . ILE A 1 82 ? 12.260 -2.335 -4.872 1.00 88.75 82 ILE A O 1
ATOM 653 N N . HIS A 1 83 ? 12.164 -0.239 -5.646 1.00 84.69 83 HIS A N 1
ATOM 654 C CA . HIS A 1 83 ? 13.103 -0.490 -6.736 1.00 84.69 83 HIS A CA 1
ATOM 655 C C . HIS A 1 83 ? 14.440 -1.040 -6.220 1.00 84.69 83 HIS A C 1
ATOM 657 O O . HIS A 1 83 ? 14.912 -2.065 -6.703 1.00 84.69 83 HIS A O 1
ATOM 663 N N . SER A 1 84 ? 15.036 -0.378 -5.227 1.00 84.69 84 SER A N 1
ATOM 664 C CA . SER A 1 84 ? 16.304 -0.801 -4.625 1.00 84.69 84 SER A CA 1
ATOM 665 C C . SER A 1 84 ? 16.214 -2.202 -4.004 1.00 84.69 84 SER A C 1
ATOM 667 O O . SER A 1 84 ? 17.105 -3.026 -4.188 1.00 84.69 84 SER A O 1
ATOM 669 N N . THR A 1 85 ? 15.102 -2.511 -3.334 1.00 87.62 85 THR A N 1
ATOM 670 C CA . THR A 1 85 ? 14.909 -3.784 -2.619 1.00 87.62 85 THR A CA 1
ATOM 671 C C . THR A 1 85 ? 14.795 -4.974 -3.559 1.00 87.62 85 THR A C 1
ATOM 673 O O . THR A 1 85 ? 15.546 -5.942 -3.429 1.00 87.62 85 THR A O 1
ATOM 676 N N . TYR A 1 86 ? 13.871 -4.907 -4.514 1.00 84.94 86 TYR A N 1
ATOM 677 C CA . TYR A 1 86 ? 13.538 -6.063 -5.348 1.00 84.94 86 TYR A CA 1
ATOM 678 C C . TYR A 1 86 ? 14.417 -6.168 -6.592 1.00 84.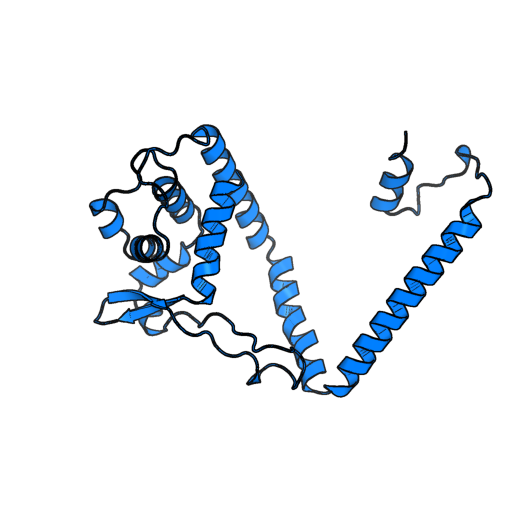94 86 TYR A C 1
ATOM 680 O O . TYR A 1 86 ? 14.574 -7.255 -7.132 1.00 84.94 86 TYR A O 1
ATOM 688 N N . TYR A 1 87 ? 15.005 -5.054 -7.032 1.00 81.56 87 TYR A N 1
ATOM 689 C CA . TYR A 1 87 ? 15.704 -4.979 -8.314 1.00 81.56 87 TYR A CA 1
ATOM 690 C C . TYR A 1 87 ? 17.102 -4.358 -8.230 1.00 81.56 87 TYR A C 1
ATOM 692 O O . TYR A 1 87 ? 17.803 -4.262 -9.235 1.00 81.56 87 TYR A O 1
ATOM 700 N N . GLY A 1 88 ? 17.541 -3.936 -7.042 1.00 76.81 88 GLY A N 1
ATOM 701 C CA . GLY A 1 88 ? 18.939 -3.597 -6.805 1.00 76.81 88 GLY A CA 1
ATOM 702 C C . GLY A 1 88 ? 19.822 -4.844 -6.872 1.00 76.81 88 GLY A C 1
ATOM 703 O O . GLY A 1 88 ? 19.403 -5.931 -6.462 1.00 76.81 88 GLY A O 1
ATOM 704 N N . ALA A 1 89 ? 21.060 -4.679 -7.343 1.00 70.69 89 ALA A N 1
ATOM 705 C CA . ALA A 1 89 ? 22.016 -5.775 -7.529 1.00 70.69 89 ALA A CA 1
ATOM 706 C C . ALA A 1 89 ? 22.238 -6.617 -6.258 1.00 70.69 89 ALA A C 1
ATOM 708 O O . ALA A 1 89 ? 22.374 -7.828 -6.354 1.00 70.69 89 ALA A O 1
ATOM 709 N N . LEU A 1 90 ? 22.220 -5.982 -5.081 1.00 70.25 90 LEU A N 1
ATOM 710 C CA . LEU A 1 90 ? 22.405 -6.634 -3.777 1.00 70.25 90 LEU A CA 1
ATOM 711 C C . LEU A 1 90 ? 21.143 -6.603 -2.895 1.00 70.25 90 LEU A C 1
ATOM 713 O O . LEU A 1 90 ? 21.180 -7.031 -1.746 1.00 70.25 90 LEU A O 1
ATOM 717 N N . GLY A 1 91 ? 20.035 -6.051 -3.401 1.00 73.56 91 GLY A N 1
ATOM 718 C CA . GLY A 1 91 ? 18.878 -5.708 -2.573 1.00 73.56 91 GLY A CA 1
ATOM 719 C C . GLY A 1 91 ? 19.205 -4.652 -1.507 1.00 73.56 91 GLY A C 1
ATOM 720 O O . GLY A 1 91 ? 20.157 -3.880 -1.645 1.00 73.56 91 GLY A O 1
ATOM 721 N N . VAL A 1 92 ? 18.396 -4.597 -0.445 1.00 76.75 92 VAL A N 1
ATOM 722 C CA . VAL A 1 92 ? 18.608 -3.680 0.688 1.00 76.75 92 VAL A CA 1
ATOM 723 C C . VAL A 1 92 ? 19.232 -4.442 1.857 1.00 76.75 92 VAL A C 1
ATOM 725 O O . VAL A 1 92 ? 18.738 -5.495 2.251 1.00 76.75 92 VAL A O 1
ATOM 728 N N . GLN A 1 93 ? 20.307 -3.892 2.429 1.00 77.31 93 GLN A N 1
ATOM 729 C CA . GLN A 1 93 ? 20.964 -4.455 3.611 1.00 77.31 93 GLN A CA 1
ATOM 730 C C . GLN A 1 93 ? 20.037 -4.435 4.835 1.00 77.31 93 GLN A C 1
ATOM 732 O O . GLN A 1 93 ? 19.249 -3.507 5.022 1.00 77.31 93 GLN A O 1
ATOM 737 N N . GLU A 1 94 ? 20.184 -5.414 5.729 1.00 77.19 94 GLU A N 1
ATOM 738 C CA . GLU A 1 94 ? 19.357 -5.527 6.939 1.00 77.19 94 GLU A CA 1
ATOM 739 C C . GLU A 1 94 ? 19.458 -4.284 7.846 1.00 77.19 94 GLU A C 1
ATOM 741 O O . GLU A 1 94 ? 18.472 -3.846 8.439 1.00 77.19 94 GLU A O 1
ATOM 746 N N . SER A 1 95 ? 20.638 -3.660 7.911 1.00 76.56 95 SER A N 1
ATOM 747 C CA . SER A 1 95 ? 20.870 -2.393 8.617 1.00 76.56 95 SER A CA 1
ATOM 748 C C . SER A 1 95 ? 20.034 -1.242 8.041 1.00 76.56 95 SER A C 1
ATOM 750 O O . SER A 1 95 ? 19.434 -0.475 8.793 1.00 76.56 95 SER A O 1
ATOM 752 N N . SER A 1 96 ? 19.934 -1.153 6.712 1.00 78.56 96 SER A N 1
ATOM 753 C CA . SER A 1 96 ? 19.112 -0.161 6.013 1.00 78.56 96 SER A CA 1
ATOM 754 C C . SER A 1 96 ? 17.613 -0.440 6.161 1.00 78.56 96 SER A C 1
ATOM 756 O O . SER A 1 96 ? 16.841 0.504 6.314 1.00 78.56 96 SER A O 1
ATOM 758 N N . LEU A 1 97 ? 17.189 -1.711 6.189 1.00 79.25 97 LEU A N 1
ATOM 759 C CA . LEU A 1 97 ? 15.794 -2.079 6.478 1.00 79.25 97 LEU A CA 1
ATOM 760 C C . LEU A 1 97 ? 15.397 -1.724 7.916 1.00 79.25 97 LEU A C 1
ATOM 762 O O . LEU A 1 97 ? 14.312 -1.191 8.138 1.00 79.25 97 LEU A O 1
ATOM 766 N N . LYS A 1 98 ? 16.282 -1.934 8.900 1.00 79.50 98 LYS A N 1
ATOM 767 C CA . LYS A 1 98 ? 16.041 -1.533 10.301 1.00 79.50 98 LYS A CA 1
ATOM 768 C C . LYS A 1 98 ? 15.822 -0.025 10.459 1.00 79.50 98 LYS A C 1
ATOM 770 O O . LYS A 1 98 ? 15.063 0.378 11.337 1.00 79.50 98 LYS A O 1
ATOM 775 N N . ALA A 1 99 ? 16.431 0.797 9.602 1.00 81.50 99 ALA A N 1
ATOM 776 C CA . ALA A 1 99 ? 16.229 2.247 9.593 1.00 81.50 99 ALA A CA 1
ATOM 777 C C . ALA A 1 99 ? 14.866 2.677 9.015 1.00 81.50 99 ALA A C 1
ATOM 779 O O . ALA A 1 99 ? 14.450 3.821 9.210 1.00 81.50 99 ALA A O 1
ATOM 780 N N . ILE A 1 100 ? 14.155 1.781 8.317 1.00 84.31 100 ILE A N 1
ATOM 781 C CA . ILE A 1 100 ? 12.860 2.063 7.684 1.00 84.31 100 ILE A CA 1
ATOM 782 C C . ILE A 1 100 ? 11.845 0.988 8.106 1.00 84.31 100 ILE A C 1
ATOM 784 O O . ILE A 1 100 ? 11.506 0.110 7.310 1.00 84.31 100 ILE A O 1
ATOM 788 N N . PRO A 1 101 ? 11.323 1.060 9.348 1.00 83.31 101 PRO A N 1
ATOM 789 C CA . PRO A 1 101 ? 10.493 0.003 9.924 1.00 83.31 101 PRO A CA 1
ATOM 790 C C . PRO A 1 101 ? 9.274 -0.352 9.068 1.00 83.31 101 PRO A C 1
ATOM 792 O O . PRO A 1 101 ? 9.008 -1.520 8.840 1.00 83.31 101 PRO A O 1
ATOM 795 N N . LEU A 1 102 ? 8.579 0.645 8.511 1.00 88.12 102 LEU A N 1
ATOM 796 C CA . LEU A 1 102 ? 7.379 0.410 7.701 1.00 88.12 102 LEU A CA 1
ATOM 797 C C . LEU A 1 102 ? 7.682 -0.389 6.423 1.00 88.12 102 LEU A C 1
ATOM 799 O O . LEU A 1 102 ? 6.953 -1.314 6.080 1.00 88.12 102 LEU A O 1
ATOM 803 N N . HIS A 1 103 ? 8.773 -0.049 5.730 1.00 90.31 103 HIS A N 1
ATOM 804 C CA . HIS A 1 103 ? 9.192 -0.766 4.523 1.00 90.31 103 HIS A CA 1
ATOM 805 C C . HIS A 1 103 ? 9.681 -2.173 4.859 1.00 90.31 103 HIS A C 1
ATOM 807 O O . HIS A 1 103 ? 9.415 -3.109 4.116 1.00 90.31 103 HIS A O 1
ATOM 813 N N . ARG A 1 104 ? 10.348 -2.338 6.004 1.00 90.12 104 ARG A N 1
ATOM 814 C CA . ARG A 1 104 ? 10.766 -3.651 6.492 1.00 90.12 104 ARG A CA 1
ATOM 815 C C . ARG A 1 104 ? 9.580 -4.600 6.660 1.00 90.12 104 ARG A C 1
ATOM 817 O O . ARG A 1 104 ? 9.650 -5.702 6.137 1.00 90.12 104 ARG A O 1
ATOM 824 N N . GLU A 1 105 ? 8.503 -4.167 7.310 1.00 91.19 105 GLU A N 1
ATOM 825 C CA . GLU A 1 105 ? 7.296 -4.992 7.486 1.00 91.19 105 GLU A CA 1
ATOM 826 C C . GLU A 1 105 ? 6.696 -5.433 6.135 1.00 91.19 105 GLU A C 1
ATOM 828 O O . GLU A 1 105 ? 6.265 -6.571 5.972 1.00 91.19 105 GLU A O 1
ATOM 833 N N . ILE A 1 106 ? 6.734 -4.558 5.122 1.00 92.12 106 ILE A N 1
ATOM 834 C CA . ILE A 1 106 ? 6.293 -4.892 3.758 1.00 92.12 106 ILE A CA 1
ATOM 835 C C . ILE A 1 106 ? 7.201 -5.946 3.118 1.00 92.12 106 ILE A C 1
ATOM 837 O O . ILE A 1 106 ? 6.710 -6.848 2.446 1.00 92.12 106 ILE A O 1
ATOM 841 N N . VAL A 1 107 ? 8.517 -5.828 3.294 1.00 90.62 107 VAL A N 1
ATOM 842 C CA . VAL A 1 107 ? 9.499 -6.772 2.737 1.00 90.62 107 VAL A CA 1
ATOM 843 C C . VAL A 1 107 ? 9.440 -8.124 3.444 1.00 90.62 107 VAL A C 1
ATOM 845 O O . VAL A 1 107 ? 9.622 -9.148 2.796 1.00 90.62 107 VAL A O 1
ATOM 848 N N . GLU A 1 108 ? 9.157 -8.149 4.746 1.00 90.19 108 GLU A N 1
ATOM 849 C CA . GLU A 1 108 ? 8.929 -9.395 5.485 1.00 90.19 108 GLU A CA 1
ATOM 850 C C . GLU A 1 108 ? 7.667 -10.116 4.979 1.00 90.19 108 GLU A C 1
ATOM 852 O O . GLU A 1 108 ? 7.688 -11.333 4.803 1.00 90.19 108 GLU A O 1
ATOM 857 N N . ALA A 1 109 ? 6.598 -9.376 4.665 1.00 89.56 109 ALA A N 1
ATOM 858 C CA . ALA A 1 109 ? 5.363 -9.939 4.116 1.00 89.56 109 ALA A CA 1
ATOM 859 C C . ALA A 1 109 ? 5.456 -10.308 2.621 1.00 89.56 109 ALA A C 1
ATOM 861 O O . ALA A 1 109 ? 4.802 -11.242 2.155 1.00 89.56 109 ALA A O 1
ATOM 862 N N . VAL A 1 110 ? 6.261 -9.576 1.849 1.00 90.19 110 VAL A N 1
ATOM 863 C CA . VAL A 1 110 ? 6.499 -9.815 0.421 1.00 90.19 110 VAL A CA 1
ATOM 864 C C . VAL A 1 110 ? 8.006 -9.918 0.200 1.00 90.19 110 VAL A C 1
ATOM 866 O O . VAL A 1 110 ? 8.630 -8.960 -0.249 1.00 90.19 110 VAL A O 1
ATOM 869 N N . PRO A 1 111 ? 8.627 -11.066 0.507 1.00 87.38 111 PRO A N 1
ATOM 870 C CA . PRO A 1 111 ? 10.058 -11.221 0.314 1.00 87.38 111 PRO A CA 1
ATOM 871 C C . PRO A 1 111 ? 10.424 -11.160 -1.171 1.00 87.38 111 PRO A C 1
ATOM 873 O O . PRO A 1 111 ? 9.598 -11.356 -2.069 1.00 87.38 111 PRO A O 1
ATOM 876 N N . ARG A 1 112 ? 11.697 -10.866 -1.432 1.00 82.19 112 ARG A N 1
ATOM 877 C CA . ARG A 1 112 ? 12.275 -10.979 -2.770 1.00 82.19 112 ARG A CA 1
ATOM 878 C C . ARG A 1 112 ? 12.385 -12.462 -3.132 1.00 82.19 112 ARG A C 1
ATOM 880 O O . ARG A 1 112 ? 12.925 -13.232 -2.346 1.00 82.19 112 ARG A O 1
ATOM 887 N N . ASP A 1 113 ? 11.892 -12.826 -4.316 1.00 74.38 113 ASP A N 1
ATOM 888 C CA . ASP A 1 113 ? 11.809 -14.227 -4.749 1.00 74.38 113 ASP A CA 1
ATOM 889 C C . ASP A 1 113 ? 13.202 -14.865 -4.967 1.00 74.38 113 ASP A C 1
ATOM 891 O O . ASP A 1 113 ? 13.380 -16.041 -4.665 1.00 74.38 113 ASP A O 1
ATOM 895 N N . ASP A 1 114 ? 14.195 -14.093 -5.436 1.00 70.56 114 ASP A N 1
ATOM 896 C CA . ASP A 1 114 ? 15.577 -14.556 -5.659 1.00 70.56 114 ASP A CA 1
ATOM 897 C C . ASP A 1 114 ? 16.608 -13.539 -5.118 1.00 70.56 114 ASP A C 1
ATOM 899 O O . ASP A 1 114 ? 16.562 -12.363 -5.507 1.00 70.56 114 ASP A O 1
ATOM 903 N N . PRO A 1 115 ? 17.533 -13.936 -4.221 1.00 65.44 115 PRO A N 1
ATOM 904 C CA . PRO A 1 115 ? 18.615 -13.074 -3.746 1.00 65.44 115 PRO A CA 1
ATOM 905 C C . PRO A 1 115 ? 19.697 -12.784 -4.799 1.00 65.44 115 PRO A C 1
ATOM 907 O O . PRO A 1 115 ? 20.525 -11.900 -4.564 1.00 65.44 115 PRO A O 1
ATOM 910 N N . SER A 1 116 ? 19.721 -13.487 -5.937 1.00 65.81 116 SER A N 1
ATOM 911 C CA . SER A 1 116 ? 20.676 -13.225 -7.016 1.00 65.81 116 SER A CA 1
ATOM 912 C C . SER A 1 116 ? 20.519 -11.804 -7.575 1.00 65.81 116 SER A C 1
ATOM 914 O O . SER A 1 116 ? 19.426 -11.223 -7.516 1.00 65.81 116 SER A O 1
ATOM 916 N N . PRO A 1 117 ? 21.581 -11.215 -8.157 1.00 65.88 117 PRO A N 1
ATOM 917 C CA . PRO A 1 117 ? 21.463 -9.960 -8.885 1.00 65.88 117 PRO A CA 1
ATOM 918 C C . PRO A 1 117 ? 20.348 -10.054 -9.925 1.00 65.88 117 PRO A C 1
ATOM 920 O O . PRO A 1 117 ? 20.226 -11.042 -10.647 1.00 65.88 117 PRO A O 1
ATOM 923 N N . TYR A 1 118 ? 19.503 -9.029 -9.977 1.00 67.06 118 TYR A N 1
ATOM 924 C CA . TYR A 1 118 ? 18.434 -8.987 -10.959 1.00 67.06 118 TYR A CA 1
ATOM 925 C C . TYR A 1 118 ? 19.035 -8.658 -12.332 1.00 67.06 118 TYR A C 1
ATOM 927 O O . TYR A 1 118 ? 19.493 -7.539 -12.564 1.00 67.06 118 TYR A O 1
ATOM 935 N N . GLU A 1 119 ? 19.042 -9.639 -13.234 1.00 66.62 119 GLU A N 1
ATOM 936 C CA . GLU A 1 119 ? 19.659 -9.526 -14.566 1.00 66.62 119 GLU A CA 1
ATOM 937 C C . GLU A 1 119 ? 18.637 -9.313 -15.698 1.00 66.62 119 GLU A C 1
ATOM 939 O O . GLU A 1 119 ? 19.012 -9.003 -16.828 1.00 66.62 119 GLU A O 1
ATOM 944 N N . ALA A 1 120 ? 17.335 -9.441 -15.416 1.00 65.06 120 ALA A N 1
ATOM 945 C CA . ALA A 1 120 ? 16.307 -9.520 -16.458 1.00 65.06 120 ALA A CA 1
ATOM 946 C C . ALA A 1 120 ? 16.039 -8.196 -17.203 1.00 65.06 120 ALA A C 1
ATOM 948 O O . ALA A 1 120 ? 15.605 -8.214 -18.356 1.00 65.06 120 ALA A O 1
ATOM 949 N N . LEU A 1 121 ? 16.291 -7.033 -16.587 1.00 65.94 121 LEU A N 1
ATOM 950 C CA . LEU A 1 121 ? 16.182 -5.728 -17.252 1.00 65.94 121 LEU A CA 1
ATOM 951 C C . LEU A 1 121 ? 17.368 -4.832 -16.901 1.00 65.94 121 LEU A C 1
ATOM 953 O O . LEU A 1 121 ? 17.823 -4.792 -15.762 1.00 65.94 121 LEU A O 1
ATOM 957 N N . SER A 1 122 ? 17.810 -4.026 -17.870 1.00 71.44 122 SER A N 1
ATOM 958 C CA . SER A 1 122 ? 18.854 -3.030 -17.626 1.00 71.44 122 SER A CA 1
ATOM 959 C C . SER A 1 122 ? 18.396 -1.973 -16.614 1.00 71.44 122 SER A C 1
ATOM 961 O O . SER A 1 122 ? 17.237 -1.545 -16.612 1.00 71.44 122 SER A O 1
ATOM 963 N N . PHE A 1 123 ? 19.332 -1.474 -15.801 1.00 67.25 123 PHE A N 1
ATOM 964 C CA . PHE A 1 123 ? 19.092 -0.393 -14.832 1.00 67.25 123 PHE A CA 1
ATOM 965 C C . PHE A 1 123 ? 18.360 0.810 -15.454 1.00 67.25 123 PHE A C 1
ATOM 967 O O . PHE A 1 123 ? 17.448 1.386 -14.856 1.00 67.25 123 PHE A O 1
ATOM 974 N N . HIS A 1 124 ? 18.711 1.162 -16.696 1.00 70.31 124 HIS A N 1
ATOM 975 C CA . HIS A 1 124 ? 18.061 2.243 -17.433 1.00 70.31 124 HIS A CA 1
ATOM 976 C C . HIS A 1 124 ? 16.576 1.951 -17.710 1.00 70.31 124 HIS A C 1
ATOM 978 O O . HIS A 1 124 ? 15.726 2.808 -17.468 1.00 70.31 124 HIS A O 1
ATOM 984 N N . ALA A 1 125 ? 16.236 0.732 -18.142 1.00 68.56 125 ALA A N 1
ATOM 985 C CA . ALA A 1 125 ? 14.852 0.329 -18.389 1.00 68.56 125 ALA A CA 1
ATOM 986 C C . ALA A 1 125 ? 13.998 0.335 -17.108 1.00 68.56 125 ALA A C 1
ATOM 988 O O . ALA A 1 125 ? 12.801 0.639 -17.159 1.00 68.56 125 ALA A O 1
ATOM 989 N N . MET A 1 126 ? 14.597 0.037 -15.953 1.00 68.81 126 MET A N 1
ATOM 990 C CA . MET A 1 126 ? 13.902 0.093 -14.663 1.00 68.81 126 MET A CA 1
ATOM 991 C C . MET A 1 126 ? 13.709 1.526 -14.165 1.00 68.81 126 MET A C 1
ATOM 993 O O . MET A 1 126 ? 12.619 1.874 -13.709 1.00 68.81 126 MET A O 1
ATOM 997 N N . LYS A 1 127 ? 14.712 2.395 -14.351 1.00 71.19 127 LYS A N 1
ATOM 998 C CA . LYS A 1 127 ? 14.584 3.837 -14.094 1.00 71.19 127 LYS A CA 1
ATOM 999 C C . LYS A 1 127 ? 13.470 4.464 -14.939 1.00 71.19 127 LYS A C 1
ATOM 1001 O O . LYS A 1 127 ? 12.662 5.220 -14.407 1.00 71.19 127 LYS A O 1
ATOM 1006 N N . MET A 1 128 ? 13.385 4.110 -16.223 1.00 74.81 128 MET A N 1
ATOM 1007 C CA . MET A 1 128 ? 12.295 4.549 -17.105 1.00 74.81 128 MET A CA 1
ATOM 1008 C C . MET A 1 128 ? 10.929 4.037 -16.632 1.00 74.81 128 MET A C 1
ATOM 1010 O O . MET A 1 128 ? 9.959 4.792 -16.618 1.00 74.81 128 MET A O 1
ATOM 1014 N N . ALA A 1 129 ? 10.844 2.776 -16.192 1.00 69.69 129 ALA A N 1
ATOM 1015 C CA . ALA A 1 129 ? 9.610 2.222 -15.633 1.00 69.69 129 ALA A CA 1
ATOM 1016 C C . ALA A 1 129 ? 9.139 2.968 -14.388 1.00 69.69 129 ALA A C 1
ATOM 1018 O O . ALA A 1 129 ? 7.955 3.277 -14.269 1.00 69.69 129 ALA A O 1
ATOM 1019 N N . ARG A 1 130 ? 10.077 3.319 -13.506 1.00 73.31 130 ARG A N 1
ATOM 1020 C CA . ARG A 1 130 ? 9.807 4.124 -12.318 1.00 73.31 130 ARG A CA 1
ATOM 1021 C C . ARG A 1 130 ? 9.245 5.499 -12.679 1.00 73.31 130 ARG A C 1
ATOM 1023 O O . ARG A 1 130 ? 8.210 5.875 -12.144 1.00 73.31 130 ARG A O 1
ATOM 1030 N N . GLN A 1 131 ? 9.885 6.216 -13.604 1.00 76.19 131 GLN A N 1
ATOM 1031 C CA . GLN A 1 131 ? 9.446 7.555 -14.022 1.00 76.19 131 GLN A CA 1
ATOM 1032 C C . GLN A 1 131 ? 8.063 7.543 -14.686 1.00 76.19 131 GLN A C 1
ATOM 1034 O O . GLN A 1 131 ? 7.242 8.427 -14.436 1.00 76.19 131 GLN A O 1
ATOM 1039 N N . LEU A 1 132 ? 7.770 6.525 -15.502 1.00 74.06 132 LEU A N 1
ATOM 1040 C CA . LEU A 1 132 ? 6.433 6.351 -16.070 1.00 74.06 132 LEU A CA 1
ATOM 1041 C C . LEU A 1 132 ? 5.391 6.056 -14.992 1.00 74.06 132 LEU A C 1
ATOM 1043 O O . LEU A 1 132 ? 4.299 6.619 -15.049 1.00 74.06 132 LEU A O 1
ATOM 1047 N N . TYR A 1 133 ? 5.717 5.207 -14.012 1.00 70.44 133 TYR A N 1
ATOM 1048 C CA . TYR A 1 133 ? 4.809 4.919 -12.906 1.00 70.44 133 TYR A CA 1
ATOM 1049 C C . TYR A 1 133 ? 4.529 6.178 -12.083 1.00 70.44 133 TYR A C 1
ATOM 1051 O O . TYR A 1 133 ? 3.367 6.511 -11.870 1.00 70.44 133 TYR A O 1
ATOM 1059 N N . GLU A 1 134 ? 5.567 6.931 -11.719 1.00 71.19 134 GLU A N 1
ATOM 1060 C CA . GLU A 1 134 ? 5.452 8.215 -11.024 1.00 71.19 134 GLU A CA 1
ATOM 1061 C C . GLU A 1 134 ? 4.548 9.188 -11.784 1.00 71.19 134 GLU A C 1
ATOM 1063 O O . GLU A 1 134 ? 3.579 9.691 -11.222 1.00 71.19 134 GLU A O 1
ATOM 1068 N N . THR A 1 135 ? 4.811 9.385 -13.077 1.00 75.00 135 THR A N 1
ATOM 1069 C CA . THR A 1 135 ? 4.020 10.289 -13.920 1.00 75.00 135 THR A CA 1
ATOM 1070 C C . THR A 1 135 ? 2.567 9.821 -14.001 1.00 75.00 135 THR A C 1
ATOM 1072 O O . THR A 1 135 ? 1.639 10.622 -13.912 1.00 75.00 135 THR A O 1
ATOM 1075 N N . SER A 1 136 ? 2.336 8.511 -14.146 1.00 69.69 136 SER A N 1
ATOM 1076 C CA . SER A 1 136 ? 0.985 7.945 -14.194 1.00 69.69 136 SER A CA 1
ATOM 1077 C C . SER A 1 136 ? 0.233 8.122 -12.874 1.00 69.69 136 SER A C 1
ATOM 1079 O O . SER A 1 136 ? -0.950 8.459 -12.887 1.00 69.69 136 SER A O 1
ATOM 1081 N N . LEU A 1 137 ? 0.929 7.963 -11.748 1.00 70.00 137 LEU A N 1
ATOM 1082 C CA . LEU A 1 137 ? 0.374 8.075 -10.410 1.00 70.00 137 LEU A CA 1
ATOM 1083 C C . LEU A 1 137 ? 0.082 9.542 -10.077 1.00 70.00 137 LEU A C 1
ATOM 1085 O O . LEU A 1 137 ? -1.039 9.859 -9.694 1.00 70.00 137 LEU A O 1
ATOM 1089 N N . GLN A 1 138 ? 1.028 10.452 -10.322 1.00 72.19 138 GLN A N 1
ATOM 1090 C CA . GLN A 1 138 ? 0.822 11.899 -10.197 1.00 72.19 138 GLN A CA 1
ATOM 1091 C C . GLN A 1 138 ? -0.355 12.372 -11.050 1.00 72.19 138 GLN A C 1
ATOM 1093 O O . GLN A 1 138 ? -1.215 13.085 -10.549 1.00 72.19 138 GLN A O 1
ATOM 1098 N N . ASN A 1 139 ? -0.457 11.922 -12.304 1.00 69.69 139 ASN A N 1
ATOM 1099 C CA . ASN A 1 139 ? -1.590 12.262 -13.165 1.00 69.69 139 ASN A CA 1
ATOM 1100 C C . ASN A 1 139 ? -2.921 11.701 -12.641 1.00 69.69 139 ASN A C 1
ATOM 1102 O O . ASN A 1 139 ? -3.945 12.373 -12.7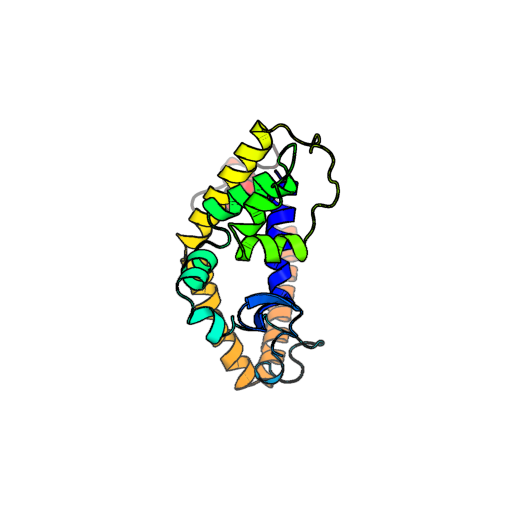55 1.00 69.69 139 ASN A O 1
ATOM 1106 N N . ALA A 1 140 ? -2.928 10.491 -12.074 1.00 65.19 140 ALA A N 1
ATOM 1107 C CA . ALA A 1 140 ? -4.125 9.891 -11.487 1.00 65.19 140 ALA A CA 1
ATOM 1108 C C . ALA A 1 140 ? -4.586 10.630 -10.218 1.00 65.19 140 ALA A C 1
ATOM 1110 O O . ALA A 1 140 ? -5.783 10.850 -10.052 1.00 65.19 140 ALA A O 1
ATOM 1111 N N . TRP A 1 141 ? -3.650 11.050 -9.361 1.00 63.22 141 TRP A N 1
ATOM 1112 C CA . TRP A 1 141 ? -3.946 11.786 -8.127 1.00 63.22 141 TRP A CA 1
ATOM 1113 C C . TRP A 1 141 ? -4.272 13.264 -8.367 1.00 63.22 141 TRP A C 1
ATOM 1115 O O . TRP A 1 141 ? -5.211 13.782 -7.772 1.00 63.22 141 TRP A O 1
ATOM 1125 N N . ALA A 1 142 ? -3.546 13.941 -9.261 1.00 64.81 142 ALA A N 1
ATOM 1126 C CA . ALA A 1 142 ? -3.815 15.332 -9.633 1.00 64.81 142 ALA A CA 1
ATOM 1127 C C . ALA A 1 142 ? -5.150 15.470 -10.375 1.00 64.81 142 ALA A C 1
ATOM 1129 O O . ALA A 1 142 ? -5.855 16.467 -10.231 1.00 64.81 142 ALA A O 1
ATOM 1130 N N . ASN A 1 143 ? -5.535 14.446 -11.142 1.00 63.00 143 ASN A N 1
ATOM 1131 C CA . ASN A 1 143 ? -6.854 14.357 -11.747 1.00 63.00 143 ASN A CA 1
ATOM 1132 C C . ASN A 1 143 ? -7.834 13.632 -10.812 1.00 63.00 143 ASN A C 1
ATOM 1134 O O . ASN A 1 143 ? -8.435 12.613 -11.175 1.00 63.00 143 ASN A O 1
ATOM 1138 N N . SER A 1 144 ? -8.026 14.199 -9.615 1.00 59.00 144 SER A N 1
ATOM 1139 C CA . SER A 1 144 ? -8.947 13.683 -8.597 1.00 59.00 144 SER A CA 1
ATOM 1140 C C . SER A 1 144 ? -10.364 13.501 -9.139 1.00 59.00 144 SER A C 1
ATOM 1142 O O . SER A 1 144 ? -11.106 12.682 -8.620 1.00 59.00 144 SER A O 1
ATOM 1144 N N . THR A 1 145 ? -10.735 14.153 -10.253 1.00 64.38 145 THR A N 1
ATOM 1145 C CA . THR A 1 145 ? -12.076 14.024 -10.835 1.00 64.38 145 THR A CA 1
ATOM 1146 C C . THR A 1 145 ? -12.501 12.589 -11.126 1.00 64.38 145 THR A C 1
ATOM 1148 O O . THR A 1 145 ? -13.700 12.334 -11.103 1.00 64.38 145 THR A O 1
ATOM 1151 N N . ILE A 1 146 ? -11.597 11.645 -11.414 1.00 60.81 146 ILE A N 1
ATOM 1152 C CA . ILE A 1 146 ? -11.987 10.235 -11.601 1.00 60.81 146 ILE A CA 1
ATOM 1153 C C . ILE A 1 146 ? -12.320 9.590 -10.254 1.00 60.81 146 ILE A C 1
ATOM 1155 O O . ILE A 1 146 ? -13.377 8.968 -10.136 1.00 60.81 146 ILE A O 1
ATOM 1159 N N . VAL A 1 147 ? -11.454 9.770 -9.256 1.00 60.75 147 VAL A N 1
ATOM 1160 C CA . VAL A 1 147 ? -11.628 9.241 -7.897 1.00 60.75 147 VAL A CA 1
ATOM 1161 C C . VAL A 1 147 ? -12.840 9.892 -7.231 1.00 60.75 147 VAL A C 1
ATOM 1163 O O . VAL A 1 147 ? -13.742 9.190 -6.790 1.00 60.75 147 VAL A O 1
ATOM 1166 N N . ASP A 1 148 ? -12.953 11.214 -7.292 1.00 63.34 148 ASP A N 1
ATOM 1167 C CA . ASP A 1 148 ? -14.081 11.994 -6.790 1.00 63.34 148 ASP A CA 1
ATOM 1168 C C . ASP A 1 148 ? -15.379 11.615 -7.502 1.00 63.34 148 ASP A C 1
ATOM 1170 O O . ASP A 1 148 ? -16.402 11.416 -6.851 1.00 63.34 148 ASP A O 1
ATOM 1174 N N . LYS A 1 149 ? -15.381 11.442 -8.835 1.00 65.31 149 LYS A N 1
ATOM 1175 C CA . LYS A 1 149 ? -16.575 10.944 -9.545 1.00 65.31 149 LYS A CA 1
ATOM 1176 C C . LYS A 1 149 ? -16.936 9.529 -9.117 1.00 65.31 149 LYS A C 1
ATOM 1178 O O . LYS A 1 149 ? -18.126 9.236 -9.067 1.00 65.31 149 LYS A O 1
ATOM 1183 N N . LEU A 1 150 ? -15.965 8.655 -8.857 1.00 59.16 150 LEU A N 1
ATOM 1184 C CA . LEU A 1 150 ? -16.206 7.297 -8.363 1.00 59.16 150 LEU A CA 1
ATOM 1185 C C . LEU A 1 150 ? -16.808 7.327 -6.954 1.00 59.16 150 LEU A C 1
ATOM 1187 O O . LEU A 1 150 ? -17.882 6.760 -6.750 1.00 59.16 150 LEU A O 1
ATOM 1191 N N . LEU A 1 151 ? -16.189 8.063 -6.031 1.00 62.50 151 LEU A N 1
ATOM 1192 C CA . LEU A 1 151 ? -16.635 8.213 -4.645 1.00 62.50 151 LEU A CA 1
ATOM 1193 C C . LEU A 1 151 ? -17.995 8.914 -4.550 1.00 62.50 151 LEU A C 1
ATOM 1195 O O . LEU A 1 151 ? -18.865 8.455 -3.825 1.00 62.50 151 LEU A O 1
ATOM 1199 N N . THR A 1 152 ? -18.241 9.958 -5.346 1.00 63.81 152 THR A N 1
ATOM 1200 C CA . THR A 1 152 ? -19.528 10.686 -5.375 1.00 63.81 152 THR A CA 1
ATOM 1201 C C . THR A 1 152 ? -20.640 9.859 -6.027 1.00 63.81 152 THR A C 1
ATOM 1203 O O . THR A 1 152 ? -21.823 10.022 -5.723 1.00 63.81 152 THR A O 1
ATOM 1206 N N . ARG A 1 153 ? -20.293 8.960 -6.957 1.00 63.38 153 ARG A N 1
ATOM 1207 C CA . ARG A 1 153 ? -21.260 8.041 -7.574 1.00 63.38 153 ARG A CA 1
ATOM 1208 C C . ARG A 1 153 ? -21.610 6.876 -6.664 1.00 63.38 153 ARG A C 1
ATOM 1210 O O . ARG A 1 153 ? -22.733 6.397 -6.765 1.00 63.38 153 ARG A O 1
ATOM 1217 N N . GLN A 1 154 ? -20.707 6.435 -5.792 1.00 63.41 154 GLN A N 1
ATOM 1218 C CA . GLN A 1 154 ? -20.962 5.306 -4.901 1.00 63.41 154 GLN A CA 1
ATOM 1219 C C . GLN A 1 154 ? -22.252 5.449 -4.073 1.00 63.41 154 GLN A C 1
ATOM 1221 O O . GLN A 1 154 ? -23.102 4.569 -4.202 1.00 63.41 154 GLN A O 1
ATOM 1226 N N . PRO A 1 155 ? -22.496 6.547 -3.326 1.00 61.25 155 PRO A N 1
ATOM 1227 C CA . PRO A 1 155 ? -23.742 6.707 -2.586 1.00 61.25 155 PRO A CA 1
ATOM 1228 C C . PRO A 1 155 ? -24.949 6.800 -3.523 1.00 61.25 155 PRO A C 1
ATOM 1230 O O . PRO A 1 155 ? -26.003 6.275 -3.195 1.00 61.25 155 PRO A O 1
ATOM 1233 N N . ARG A 1 156 ? -24.805 7.364 -4.734 1.00 61.84 156 ARG A N 1
ATOM 1234 C CA . ARG A 1 156 ? -25.894 7.408 -5.733 1.00 61.84 156 ARG A CA 1
ATOM 1235 C C . ARG A 1 156 ? -26.308 6.035 -6.257 1.00 61.84 156 ARG A C 1
ATOM 1237 O O . ARG A 1 156 ? -27.419 5.916 -6.757 1.00 61.84 156 ARG A O 1
ATOM 1244 N N . PHE A 1 157 ? -25.432 5.034 -6.196 1.00 61.56 157 PHE A N 1
ATOM 1245 C CA . PHE A 1 157 ? -25.771 3.660 -6.565 1.00 61.56 157 PHE A CA 1
ATOM 1246 C C . PHE A 1 157 ? -26.164 2.832 -5.346 1.00 61.56 157 PHE A C 1
ATOM 1248 O O . PHE A 1 157 ? -27.142 2.106 -5.423 1.00 61.56 157 PHE A O 1
ATOM 1255 N N . LEU A 1 158 ? -25.465 2.971 -4.221 1.00 63.12 158 LEU A N 1
ATOM 1256 C CA . LEU A 1 158 ? -25.755 2.198 -3.016 1.00 63.12 158 LEU A CA 1
ATOM 1257 C C . LEU A 1 158 ? -27.097 2.603 -2.381 1.00 63.12 158 LEU A C 1
ATOM 1259 O O . LEU A 1 158 ? -27.873 1.714 -2.042 1.00 63.12 158 LEU A O 1
ATOM 1263 N N . LEU A 1 159 ? -27.435 3.903 -2.300 1.00 66.50 159 LEU A N 1
ATOM 1264 C CA . LEU A 1 159 ? -28.710 4.348 -1.706 1.00 66.50 159 LEU A CA 1
ATOM 1265 C C . LEU A 1 159 ? -29.938 3.743 -2.402 1.00 66.50 159 LEU A C 1
ATOM 1267 O O . LEU A 1 159 ? -30.769 3.172 -1.705 1.00 66.50 159 LEU A O 1
ATOM 1271 N N . PRO A 1 160 ? -30.103 3.840 -3.737 1.00 63.34 160 PRO A N 1
ATOM 1272 C CA . PRO A 1 160 ? -31.285 3.283 -4.393 1.00 63.34 160 PRO A CA 1
ATOM 1273 C C . PRO A 1 160 ? -31.407 1.766 -4.239 1.00 63.34 160 PRO A C 1
ATOM 1275 O O . PRO A 1 160 ? -32.515 1.266 -4.085 1.00 63.34 160 PRO A O 1
ATOM 1278 N N . ILE A 1 161 ? -30.284 1.037 -4.246 1.00 62.9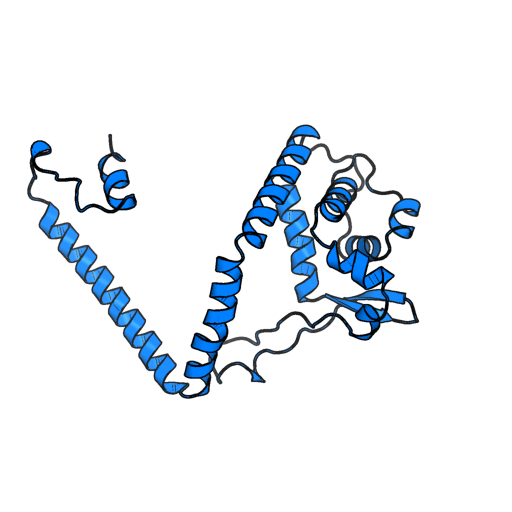7 161 ILE A N 1
ATOM 1279 C CA . ILE A 1 161 ? -30.294 -0.423 -4.069 1.00 62.97 161 ILE A CA 1
ATOM 1280 C C . ILE A 1 161 ? -30.691 -0.769 -2.618 1.00 62.97 161 ILE A C 1
ATOM 1282 O O . ILE A 1 161 ? -31.404 -1.745 -2.412 1.00 62.97 161 ILE A O 1
ATOM 1286 N N . HIS A 1 162 ? -30.305 0.041 -1.623 1.00 62.88 162 HIS A N 1
ATOM 1287 C CA . HIS A 1 162 ? -30.757 -0.119 -0.232 1.00 62.88 162 HIS A CA 1
ATOM 1288 C C . HIS A 1 162 ? -32.217 0.273 -0.003 1.00 62.88 162 HIS A C 1
ATOM 1290 O O . HIS A 1 162 ? -32.911 -0.388 0.762 1.00 62.88 162 HIS A O 1
ATOM 1296 N N . LEU A 1 163 ? -32.678 1.355 -0.632 1.00 64.88 163 LEU A N 1
ATOM 1297 C CA . LEU A 1 163 ? -34.023 1.893 -0.424 1.00 64.88 163 LEU A CA 1
ATOM 1298 C C . LEU A 1 163 ? -35.097 1.120 -1.203 1.00 64.88 163 LEU A C 1
ATOM 1300 O O . LEU A 1 163 ? -36.251 1.111 -0.789 1.00 64.88 163 LEU A O 1
ATOM 1304 N N . CYS A 1 164 ? -34.741 0.488 -2.325 1.00 63.59 164 CYS A N 1
ATOM 1305 C CA . CYS A 1 164 ? -35.645 -0.301 -3.166 1.00 63.59 164 CYS A CA 1
ATOM 1306 C C . CYS A 1 164 ? -34.889 -1.469 -3.838 1.00 63.59 164 CYS A C 1
ATOM 1308 O O . CYS A 1 164 ? -34.621 -1.419 -5.045 1.00 63.59 164 CYS A O 1
ATOM 1310 N N . PRO A 1 165 ? -34.546 -2.540 -3.094 1.00 58.31 165 PRO A N 1
ATOM 1311 C CA . PRO A 1 165 ? -33.804 -3.683 -3.636 1.00 58.31 165 PRO A CA 1
ATOM 1312 C C . PRO A 1 165 ? -34.506 -4.340 -4.837 1.00 58.31 165 PRO A C 1
ATOM 1314 O O . PRO A 1 165 ? -33.834 -4.744 -5.791 1.00 58.31 165 PRO A O 1
ATOM 1317 N N . ASP A 1 166 ? -35.842 -4.344 -4.865 1.00 58.12 166 ASP A N 1
ATOM 1318 C CA . ASP A 1 166 ? -36.642 -4.922 -5.953 1.00 58.12 166 ASP A CA 1
ATOM 1319 C C . ASP A 1 166 ? -36.553 -4.125 -7.267 1.00 58.12 166 ASP A C 1
ATOM 1321 O O . ASP A 1 166 ? -36.436 -4.712 -8.342 1.00 58.12 166 ASP A O 1
ATOM 1325 N N . GLN A 1 167 ? -36.448 -2.790 -7.208 1.00 55.22 167 GLN A N 1
ATOM 1326 C CA . GLN A 1 167 ? -36.249 -1.961 -8.408 1.00 55.22 167 GLN A CA 1
ATOM 1327 C C . GLN A 1 167 ? -34.877 -2.177 -9.059 1.00 55.22 167 GLN A C 1
ATOM 1329 O O . GLN A 1 167 ? -34.697 -1.872 -10.239 1.00 55.22 167 GLN A O 1
ATOM 1334 N N . SER A 1 168 ? -33.891 -2.704 -8.324 1.00 54.28 168 SER A N 1
ATOM 1335 C CA . SER A 1 168 ? -32.575 -3.023 -8.888 1.00 54.28 168 SER A CA 1
ATOM 1336 C C . SER A 1 168 ? -32.635 -4.206 -9.862 1.00 54.28 168 SER A C 1
ATOM 1338 O O . SER A 1 168 ? -31.897 -4.221 -10.854 1.00 54.28 168 SER A O 1
ATOM 1340 N N . ARG A 1 169 ? -33.555 -5.157 -9.631 1.00 58.19 169 ARG A N 1
ATOM 1341 C CA . ARG A 1 169 ? -33.841 -6.271 -10.547 1.00 58.19 169 ARG A CA 1
ATOM 1342 C C . ARG A 1 169 ? -34.496 -5.754 -11.821 1.00 58.19 169 ARG A C 1
ATOM 1344 O O . ARG A 1 169 ? -34.015 -6.068 -12.908 1.00 58.19 169 ARG A O 1
ATOM 1351 N N . ASP A 1 170 ? -35.465 -4.854 -11.688 1.00 57.66 170 ASP A N 1
ATOM 1352 C CA . ASP A 1 170 ? -36.097 -4.184 -12.828 1.00 57.66 170 ASP A CA 1
ATOM 1353 C C . ASP A 1 170 ? -35.102 -3.315 -13.608 1.00 57.66 170 ASP A C 1
ATOM 1355 O O . ASP A 1 170 ? -35.119 -3.292 -14.836 1.00 57.66 170 ASP A O 1
ATOM 1359 N N . PHE A 1 171 ? -34.170 -2.637 -12.931 1.00 57.03 171 PHE A N 1
ATOM 1360 C CA . PHE A 1 171 ? -33.108 -1.871 -13.589 1.00 57.03 171 PHE A CA 1
ATOM 1361 C C . PHE A 1 171 ? -32.109 -2.764 -14.331 1.00 57.03 171 PHE A C 1
ATOM 1363 O O . PHE A 1 171 ? -31.677 -2.398 -15.428 1.00 57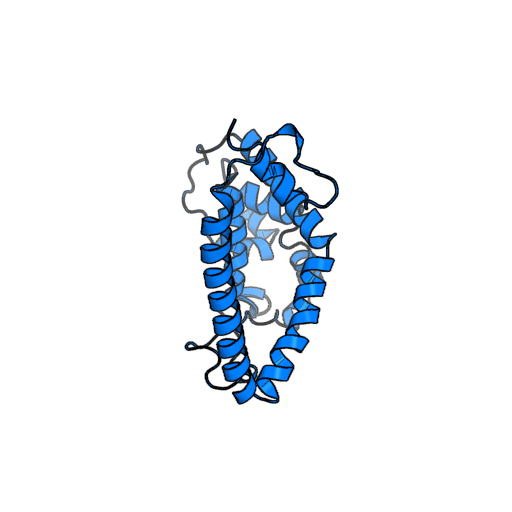.03 171 PHE A O 1
ATOM 1370 N N . LYS A 1 172 ? -31.727 -3.918 -13.762 1.00 61.34 172 LYS A N 1
ATOM 1371 C CA . LYS A 1 172 ? -30.890 -4.919 -14.445 1.00 61.34 172 LYS A CA 1
ATOM 1372 C C . LYS A 1 172 ? -31.613 -5.460 -15.683 1.00 61.34 172 LYS A C 1
ATOM 1374 O O . LYS A 1 172 ? -31.043 -5.375 -16.770 1.00 61.34 172 LYS A O 1
ATOM 1379 N N . ALA A 1 173 ? -32.880 -5.857 -15.548 1.00 62.75 173 ALA A N 1
ATOM 1380 C CA . ALA A 1 173 ? -33.717 -6.327 -16.652 1.00 62.75 173 ALA A CA 1
ATOM 1381 C C . ALA A 1 173 ? -33.873 -5.262 -17.752 1.00 62.75 173 ALA A C 1
ATOM 1383 O O . ALA A 1 173 ? -33.644 -5.528 -18.930 1.00 62.75 173 ALA A O 1
ATOM 1384 N N . LYS A 1 174 ? -34.144 -4.006 -17.380 1.00 62.25 174 LYS A N 1
ATOM 1385 C CA . LYS A 1 174 ? -34.281 -2.885 -18.324 1.00 62.25 174 LYS A CA 1
ATOM 1386 C C . LYS A 1 174 ? -32.952 -2.518 -18.989 1.00 62.25 174 LYS A C 1
ATOM 1388 O O . LYS A 1 174 ? -32.925 -2.086 -20.141 1.00 62.25 174 LYS A O 1
ATOM 1393 N N . LYS A 1 175 ? -31.819 -2.694 -18.299 1.00 63.78 175 LYS A N 1
ATOM 1394 C CA . LYS A 1 175 ? -30.474 -2.500 -18.868 1.00 63.78 175 LYS A CA 1
ATOM 1395 C C . LYS A 1 175 ? -30.118 -3.608 -19.860 1.00 63.78 175 LYS A C 1
ATOM 1397 O O . LYS A 1 175 ? -29.524 -3.292 -20.892 1.00 63.78 175 LYS A O 1
ATOM 1402 N N . GLU A 1 176 ? -30.475 -4.857 -19.577 1.00 67.19 176 GLU A N 1
ATOM 1403 C CA . GLU A 1 176 ? -30.341 -5.988 -20.506 1.00 67.19 176 GLU A CA 1
ATOM 1404 C C . GLU A 1 176 ? -31.235 -5.796 -21.735 1.00 67.19 176 GLU A C 1
ATOM 1406 O O . GLU A 1 176 ? -30.735 -5.822 -22.859 1.00 67.19 176 GLU A O 1
ATOM 1411 N N . GLU A 1 177 ? -32.498 -5.409 -21.539 1.00 66.25 177 GLU A N 1
ATOM 1412 C CA . GLU A 1 177 ? -33.433 -5.064 -22.615 1.00 66.25 177 GLU A CA 1
ATOM 1413 C C . GLU A 1 177 ? -32.886 -3.932 -23.510 1.00 66.25 177 GLU A C 1
ATOM 1415 O O . GLU A 1 177 ? -32.933 -3.996 -24.742 1.00 66.25 177 GLU A O 1
ATOM 1420 N N . LEU A 1 178 ? -32.300 -2.887 -22.913 1.00 62.44 178 LEU A N 1
ATOM 1421 C CA . LEU A 1 178 ? -31.661 -1.792 -23.651 1.00 62.44 178 LEU A CA 1
ATOM 1422 C C . LEU A 1 178 ? -30.381 -2.228 -24.381 1.00 62.44 178 LEU A C 1
ATOM 1424 O O . LEU A 1 178 ? -30.069 -1.682 -25.446 1.00 62.44 178 LEU A O 1
ATOM 1428 N N . GLN A 1 179 ? -29.622 -3.185 -23.842 1.00 63.81 179 GLN A N 1
ATOM 1429 C CA . GLN A 1 179 ? -28.457 -3.750 -24.525 1.00 63.81 179 GLN A CA 1
ATOM 1430 C C . GLN A 1 179 ? -28.863 -4.636 -25.701 1.00 63.81 179 GLN A C 1
ATOM 1432 O O . GLN A 1 179 ? -28.247 -4.537 -26.766 1.00 63.81 179 GLN A O 1
ATOM 1437 N N . ASP A 1 180 ? -29.924 -5.421 -25.565 1.00 61.50 180 ASP A N 1
ATOM 1438 C CA . ASP A 1 180 ? -30.421 -6.276 -26.639 1.00 61.50 180 ASP A CA 1
ATOM 1439 C C . ASP A 1 180 ? -31.112 -5.466 -27.739 1.00 61.50 180 ASP A C 1
ATOM 1441 O O . ASP A 1 180 ? -30.838 -5.688 -28.922 1.00 61.50 180 ASP A O 1
ATOM 1445 N N . LYS A 1 181 ? -31.838 -4.393 -27.395 1.00 58.97 181 LYS A N 1
ATOM 1446 C CA . LYS A 1 181 ? -32.308 -3.392 -28.375 1.00 58.97 181 LYS A CA 1
ATOM 1447 C C . LYS A 1 181 ? -31.151 -2.723 -29.126 1.00 58.97 181 LYS A C 1
ATOM 1449 O O . LYS A 1 181 ? -31.259 -2.450 -30.323 1.00 58.97 181 LYS A O 1
ATOM 1454 N N . ARG A 1 182 ? -30.013 -2.474 -28.464 1.00 58.56 182 ARG A N 1
ATOM 1455 C CA . ARG A 1 182 ? -28.799 -1.933 -29.110 1.00 58.56 182 ARG A CA 1
ATOM 1456 C C . ARG A 1 182 ? -28.102 -2.954 -30.012 1.00 58.56 182 ARG A C 1
ATOM 1458 O O . ARG A 1 182 ? -27.611 -2.559 -31.069 1.00 58.56 182 ARG A O 1
ATOM 1465 N N . LYS A 1 183 ? -28.072 -4.240 -29.646 1.00 57.03 183 LYS A N 1
ATOM 1466 C CA . LYS A 1 183 ? -27.578 -5.330 -30.511 1.00 57.03 183 LYS A CA 1
ATOM 1467 C C . LYS A 1 183 ? -28.485 -5.531 -31.733 1.00 57.03 183 LYS A C 1
ATOM 1469 O O . LYS A 1 183 ? -27.969 -5.682 -32.839 1.00 57.03 183 LYS A O 1
ATOM 1474 N N . GLY A 1 184 ? -29.805 -5.439 -31.554 1.00 53.41 184 GLY A N 1
ATOM 1475 C CA . GLY A 1 184 ? -30.803 -5.469 -32.629 1.00 53.41 184 GLY A CA 1
ATOM 1476 C C . GLY A 1 184 ? -30.651 -4.302 -33.608 1.00 53.41 184 GLY A C 1
ATOM 1477 O O . GLY A 1 184 ? -30.496 -4.526 -34.807 1.00 53.41 184 GLY A O 1
ATOM 1478 N N . LYS A 1 185 ? -30.542 -3.063 -33.105 1.00 49.84 185 LYS A N 1
ATOM 1479 C CA . LYS A 1 185 ? -30.240 -1.885 -33.944 1.00 49.84 185 LYS A CA 1
ATOM 1480 C C . LYS A 1 185 ? -28.895 -2.000 -34.666 1.00 49.84 185 LYS A C 1
ATOM 1482 O O . LYS A 1 185 ? -28.788 -1.575 -35.808 1.00 49.84 185 LYS A O 1
ATOM 1487 N N . ARG A 1 186 ? -27.873 -2.608 -34.050 1.00 46.41 186 ARG A N 1
ATOM 1488 C CA . ARG A 1 186 ? -26.589 -2.888 -34.722 1.00 46.41 186 ARG A CA 1
ATOM 1489 C C . ARG A 1 186 ? -26.732 -3.871 -35.885 1.00 46.41 186 ARG A C 1
ATOM 1491 O O . ARG A 1 186 ? -26.074 -3.665 -36.897 1.00 46.41 186 ARG A O 1
ATOM 1498 N N . LYS A 1 187 ? -27.574 -4.904 -35.758 1.00 47.25 187 LYS A N 1
ATOM 1499 C CA . LYS A 1 187 ? -27.874 -5.843 -36.854 1.00 47.25 187 LYS A CA 1
ATOM 1500 C C . LYS A 1 187 ? -28.672 -5.184 -37.986 1.00 47.25 187 LYS A C 1
ATOM 1502 O O . LYS A 1 187 ? -28.437 -5.515 -39.140 1.00 47.25 187 LYS A O 1
ATOM 1507 N N . GLN A 1 188 ? -29.562 -4.243 -37.668 1.00 44.62 188 GLN A N 1
ATOM 1508 C CA . GLN A 1 188 ? -30.366 -3.525 -38.663 1.00 44.62 188 GLN A CA 1
ATOM 1509 C C . GLN A 1 188 ? -29.535 -2.484 -39.435 1.00 44.62 188 GLN A C 1
ATOM 1511 O O . GLN A 1 188 ? -29.539 -2.490 -40.659 1.00 44.62 188 GLN A O 1
ATOM 1516 N N . VAL A 1 189 ? -28.685 -1.710 -38.745 1.00 42.66 189 VAL A N 1
ATOM 1517 C CA . VAL A 1 189 ? -27.755 -0.753 -39.384 1.00 42.66 189 VAL A CA 1
ATOM 1518 C C . VAL A 1 189 ? -26.739 -1.446 -40.307 1.00 42.66 189 VAL A C 1
ATOM 1520 O O . VAL A 1 189 ? -26.312 -0.849 -41.286 1.00 42.66 189 VAL A O 1
ATOM 1523 N N . LEU A 1 190 ? -26.367 -2.703 -40.034 1.00 43.22 190 LEU A N 1
ATOM 1524 C CA . LEU A 1 190 ? -25.477 -3.489 -40.901 1.00 43.22 190 LEU A CA 1
ATOM 1525 C C . LEU A 1 190 ? -26.148 -3.982 -42.196 1.00 43.22 190 LEU A C 1
ATOM 1527 O O . LEU A 1 190 ? -25.431 -4.277 -43.148 1.00 43.22 190 LEU A O 1
ATOM 1531 N N . ARG A 1 191 ? -27.487 -4.073 -42.255 1.00 41.19 191 ARG A N 1
ATOM 1532 C CA . ARG A 1 191 ? -28.211 -4.407 -43.498 1.00 41.19 191 ARG A CA 1
ATOM 1533 C C . ARG A 1 191 ? -28.395 -3.191 -44.407 1.00 41.19 191 ARG A C 1
ATOM 1535 O O . ARG A 1 191 ? -28.306 -3.348 -45.619 1.00 41.19 191 ARG A O 1
ATOM 1542 N N . ASP A 1 192 ? -28.557 -2.000 -43.835 1.00 40.66 192 ASP A N 1
ATOM 1543 C CA . ASP A 1 192 ? -28.852 -0.780 -44.602 1.00 40.66 192 ASP A CA 1
ATOM 1544 C C . ASP A 1 192 ? -27.599 -0.095 -45.193 1.00 40.66 192 ASP A C 1
ATOM 1546 O O . ASP A 1 192 ? -27.714 0.830 -45.990 1.00 40.66 192 ASP A O 1
ATOM 1550 N N . THR A 1 193 ? -26.383 -0.538 -44.847 1.00 45.06 193 THR A N 1
ATOM 1551 C CA . THR A 1 193 ? -25.122 0.038 -45.369 1.00 45.06 193 THR A CA 1
ATOM 1552 C C . THR A 1 193 ? -24.577 -0.627 -46.639 1.00 45.06 193 THR A C 1
ATOM 1554 O O . THR A 1 193 ? -23.498 -0.251 -47.090 1.00 45.06 193 THR A O 1
ATOM 1557 N N . ASN A 1 194 ? -25.288 -1.593 -47.231 1.00 41.28 194 ASN A N 1
ATOM 1558 C CA . ASN A 1 194 ? -24.834 -2.297 -48.443 1.00 41.28 194 ASN A CA 1
ATOM 1559 C C . ASN A 1 194 ? -25.183 -1.594 -49.767 1.00 41.28 194 ASN A C 1
ATOM 1561 O O . ASN A 1 194 ? -24.913 -2.137 -50.834 1.00 41.28 194 ASN A O 1
ATOM 1565 N N . THR A 1 195 ? -25.728 -0.381 -49.736 1.00 45.81 195 THR A N 1
ATOM 1566 C CA . THR A 1 195 ? -25.738 0.495 -50.914 1.00 45.81 195 THR A CA 1
ATOM 1567 C C . THR A 1 195 ? -24.464 1.328 -50.922 1.00 45.81 195 THR A C 1
ATOM 1569 O O . THR A 1 195 ? -24.215 2.102 -49.999 1.00 45.81 195 THR A O 1
ATOM 1572 N N . SER A 1 196 ? -23.644 1.145 -51.956 1.00 49.84 196 SER A N 1
ATOM 1573 C CA . SER A 1 196 ? -22.385 1.853 -52.190 1.00 49.84 196 SER A CA 1
ATOM 1574 C C . SER A 1 196 ? -22.589 3.372 -52.181 1.00 49.84 196 SER A C 1
ATOM 1576 O O . SER A 1 196 ? -23.055 3.950 -53.162 1.00 49.84 196 SER A O 1
ATOM 1578 N N . ILE A 1 197 ? -22.237 4.024 -51.073 1.00 49.59 197 ILE A N 1
ATOM 1579 C CA . ILE A 1 197 ? -22.214 5.486 -50.981 1.00 49.59 197 ILE A CA 1
ATOM 1580 C C . ILE A 1 197 ? -20.898 5.977 -51.610 1.00 49.59 197 ILE A C 1
ATOM 1582 O O . ILE A 1 197 ? -19.830 5.563 -51.146 1.00 49.59 197 ILE A O 1
ATOM 1586 N N . PRO A 1 198 ? -20.934 6.859 -52.628 1.00 47.44 198 PRO A N 1
ATOM 1587 C CA . PRO A 1 198 ? -19.733 7.447 -53.212 1.00 47.44 198 PRO A CA 1
ATOM 1588 C C . PRO A 1 198 ? -18.944 8.222 -52.151 1.00 47.44 198 PRO A C 1
ATOM 1590 O O . PRO A 1 198 ? -19.510 9.023 -51.399 1.00 47.44 198 PRO A O 1
ATOM 1593 N N . VAL A 1 199 ? -17.629 7.990 -52.102 1.00 53.28 199 VAL A N 1
ATOM 1594 C CA . VAL A 1 199 ? -16.691 8.531 -51.095 1.00 53.28 199 VAL A CA 1
ATOM 1595 C C . VAL A 1 199 ? -16.737 10.065 -51.000 1.00 53.28 199 VAL A C 1
ATOM 1597 O O . VAL A 1 199 ? -16.484 10.626 -49.935 1.00 53.28 199 VAL A O 1
ATOM 1600 N N . GLU A 1 200 ? -17.146 10.737 -52.072 1.00 52.31 200 GLU A N 1
ATOM 1601 C CA . GLU A 1 200 ? -17.235 12.198 -52.188 1.00 52.31 200 GLU A CA 1
ATOM 1602 C C . GLU A 1 200 ? -18.373 12.830 -51.364 1.00 52.31 200 GLU A C 1
ATOM 1604 O O . GLU A 1 200 ? -18.366 14.034 -51.128 1.00 52.31 200 GLU A O 1
ATOM 1609 N N . SER A 1 201 ? -19.319 12.037 -50.848 1.00 53.97 201 SER A N 1
ATOM 1610 C CA . SER A 1 201 ? -20.482 12.539 -50.091 1.00 53.97 201 SER A CA 1
ATOM 1611 C C . SER A 1 201 ? -20.348 12.448 -48.559 1.00 53.97 201 SER A C 1
ATOM 1613 O O . SER A 1 201 ? -21.265 12.814 -47.817 1.00 53.97 201 SER A O 1
ATOM 1615 N N . ILE A 1 202 ? -19.212 11.969 -48.031 1.00 56.16 202 ILE A N 1
ATOM 1616 C CA . ILE A 1 202 ? -19.049 11.721 -46.589 1.00 56.16 202 ILE A CA 1
ATOM 1617 C C . ILE A 1 202 ? -18.753 13.031 -45.839 1.00 56.16 202 ILE A C 1
ATOM 1619 O O . ILE A 1 202 ? -17.601 13.382 -45.587 1.00 56.16 202 ILE A O 1
ATOM 1623 N N . SER A 1 203 ? -19.798 13.728 -45.383 1.00 59.94 203 SER A N 1
ATOM 1624 C CA . SER A 1 203 ? -19.634 14.869 -44.471 1.00 59.94 203 SER A CA 1
ATOM 1625 C C . SER A 1 203 ? -19.076 14.426 -43.106 1.00 59.94 203 SER A C 1
ATOM 1627 O O . SER A 1 203 ? -19.639 13.579 -42.401 1.00 59.94 203 SER A O 1
ATOM 1629 N N . LEU A 1 204 ? -17.938 15.012 -42.717 1.00 61.56 204 LEU A N 1
ATOM 1630 C CA . LEU A 1 204 ? -17.221 14.737 -41.460 1.00 61.56 204 LEU A CA 1
ATOM 1631 C C . LEU A 1 204 ? -17.702 15.598 -40.282 1.00 61.56 204 LEU A C 1
ATOM 1633 O O . LEU A 1 204 ? -17.310 15.351 -39.132 1.00 61.56 204 LEU A O 1
ATOM 1637 N N . ILE A 1 205 ? -18.543 16.594 -40.563 1.00 54.59 205 ILE A N 1
ATOM 1638 C CA . ILE A 1 205 ? -18.889 17.684 -39.644 1.00 54.59 205 ILE A CA 1
ATOM 1639 C C . ILE A 1 205 ? -19.622 17.144 -38.406 1.00 54.59 205 ILE A C 1
ATOM 1641 O O . ILE A 1 205 ? -19.250 17.484 -37.288 1.00 54.59 205 ILE A O 1
ATOM 1645 N N . ASN A 1 206 ? -20.511 16.158 -38.576 1.00 53.41 206 ASN A N 1
ATOM 1646 C CA . ASN A 1 206 ? -21.318 15.595 -37.481 1.00 53.41 206 ASN A CA 1
ATOM 1647 C C . ASN A 1 206 ? -20.785 14.271 -36.900 1.00 53.41 206 ASN A C 1
ATOM 1649 O O . ASN A 1 206 ? -21.462 13.613 -36.109 1.00 53.41 206 ASN A O 1
ATOM 1653 N N . LYS A 1 207 ? -19.572 13.837 -37.274 1.00 63.41 207 LYS A N 1
ATOM 1654 C CA . LYS A 1 207 ? -18.993 12.580 -36.766 1.00 63.41 207 LYS A CA 1
ATOM 1655 C C . LYS A 1 207 ? -18.136 12.810 -35.523 1.00 63.41 207 LYS A C 1
ATOM 1657 O O . LYS A 1 207 ? -17.246 13.655 -35.509 1.00 63.41 207 LYS A O 1
ATOM 1662 N N . THR A 1 208 ? -18.344 11.980 -34.500 1.00 60.97 208 THR A N 1
ATOM 1663 C CA . THR A 1 208 ? -17.488 11.943 -33.305 1.00 60.97 208 THR A CA 1
ATOM 1664 C C . THR A 1 208 ? -16.053 11.537 -33.666 1.00 60.97 208 THR A C 1
ATOM 1666 O O . THR A 1 208 ? -15.819 10.838 -34.655 1.00 60.97 208 THR A O 1
ATOM 1669 N N . ARG A 1 209 ? -15.071 11.923 -32.838 1.00 63.47 209 ARG A N 1
ATOM 1670 C CA . ARG A 1 209 ? -13.636 11.627 -33.048 1.00 63.47 209 ARG A CA 1
ATOM 1671 C C . ARG A 1 209 ? -13.359 10.144 -33.346 1.00 63.47 209 ARG A C 1
ATOM 1673 O O . ARG A 1 209 ? -12.585 9.825 -34.246 1.00 63.47 209 ARG A O 1
ATOM 1680 N N . ASN A 1 210 ? -14.032 9.238 -32.635 1.00 67.25 210 ASN A N 1
ATOM 1681 C CA . ASN A 1 210 ? -13.904 7.792 -32.849 1.00 67.25 210 ASN A CA 1
ATOM 1682 C C . ASN A 1 210 ? -14.577 7.320 -34.148 1.00 67.25 210 ASN A C 1
ATOM 1684 O O . ASN A 1 210 ? -14.092 6.381 -34.776 1.00 67.25 210 ASN A O 1
ATOM 1688 N N . GLY A 1 211 ? -15.659 7.981 -34.572 1.00 67.44 211 GLY A N 1
ATOM 1689 C CA . GLY A 1 211 ? -16.310 7.736 -35.859 1.00 67.44 211 GLY A CA 1
ATOM 1690 C C . GLY A 1 211 ? -15.429 8.134 -37.043 1.00 67.44 211 GLY A C 1
ATOM 1691 O O . GLY A 1 211 ? -15.342 7.382 -38.008 1.00 67.44 211 GLY A O 1
ATOM 1692 N N . ARG A 1 212 ? -14.706 9.259 -36.939 1.00 73.44 212 ARG A N 1
ATOM 1693 C CA . ARG A 1 212 ? -13.749 9.705 -37.968 1.00 73.44 212 ARG A CA 1
ATOM 1694 C C . ARG A 1 212 ? -12.576 8.728 -38.118 1.00 73.44 212 ARG A C 1
ATOM 1696 O O . ARG A 1 212 ? -12.259 8.329 -39.229 1.00 73.44 212 ARG A O 1
ATOM 1703 N N . ARG A 1 213 ? -11.993 8.258 -37.006 1.00 66.56 213 ARG A N 1
ATOM 1704 C CA . ARG A 1 213 ? -10.864 7.302 -37.017 1.00 66.56 213 ARG A CA 1
ATOM 1705 C C . ARG A 1 213 ? -11.174 5.957 -37.677 1.00 66.56 213 ARG A C 1
ATOM 1707 O O . ARG A 1 213 ? -10.274 5.344 -38.233 1.00 66.56 213 ARG A O 1
ATOM 1714 N N . ARG A 1 214 ? -12.418 5.476 -37.605 1.00 69.56 214 ARG A N 1
ATOM 1715 C CA . ARG A 1 214 ? -12.796 4.187 -38.211 1.00 69.56 214 ARG A CA 1
ATOM 1716 C C . ARG A 1 214 ? -12.860 4.232 -39.736 1.00 69.56 214 ARG A C 1
ATOM 1718 O O . ARG A 1 214 ? -12.614 3.207 -40.352 1.00 69.56 214 ARG A O 1
ATOM 1725 N N . LEU A 1 215 ? -13.151 5.393 -40.326 1.00 66.44 215 LEU A N 1
ATOM 1726 C CA . LEU A 1 215 ? -13.260 5.547 -41.784 1.00 66.44 215 LEU A CA 1
ATOM 1727 C C . LEU A 1 215 ? -11.917 5.367 -42.502 1.00 66.44 215 LEU A C 1
ATOM 1729 O O . LEU A 1 215 ? -11.897 4.958 -43.653 1.00 66.44 215 LEU A O 1
ATOM 1733 N N . PHE A 1 216 ? -10.809 5.632 -41.811 1.00 63.78 216 PHE A N 1
ATOM 1734 C CA . PHE A 1 216 ? -9.455 5.565 -42.369 1.00 63.78 216 PHE A CA 1
ATOM 1735 C C . PHE A 1 216 ? -8.658 4.359 -41.862 1.00 63.78 216 PHE A C 1
ATOM 1737 O O . PHE A 1 216 ? -7.445 4.323 -42.014 1.00 63.78 216 PHE A O 1
ATOM 1744 N N . ARG A 1 217 ? -9.317 3.390 -41.211 1.00 58.03 217 ARG A N 1
ATOM 1745 C CA . ARG A 1 217 ? -8.638 2.226 -40.621 1.00 58.03 217 ARG A CA 1
ATOM 1746 C C . ARG A 1 217 ? -8.494 1.042 -41.590 1.00 58.03 217 ARG A C 1
ATOM 1748 O O . ARG A 1 217 ? -7.749 0.125 -41.281 1.00 58.03 217 ARG A O 1
ATOM 1755 N N . ASN A 1 218 ? -9.174 1.085 -42.738 1.00 52.00 218 ASN A N 1
ATOM 1756 C CA . ASN A 1 218 ? -9.092 0.066 -43.789 1.00 52.00 218 ASN A CA 1
ATOM 1757 C C . ASN A 1 218 ? -8.596 0.681 -45.112 1.00 52.00 218 ASN A C 1
ATOM 1759 O O . ASN A 1 218 ? -9.245 0.540 -46.147 1.00 52.00 218 ASN A O 1
ATOM 1763 N N . LYS A 1 219 ? -7.486 1.415 -45.052 1.00 42.34 219 LYS A N 1
ATOM 1764 C CA . LYS A 1 219 ? -6.610 1.661 -46.198 1.00 42.34 219 LYS A CA 1
ATOM 1765 C C . LYS A 1 219 ? -5.224 1.161 -45.835 1.00 42.34 219 LYS A C 1
ATOM 1767 O O . LYS A 1 219 ? -4.856 1.358 -44.655 1.00 42.34 219 LYS A O 1
#

Radius of gyration: 25.44 Å; chains: 1; bounding box: 59×32×75 Å

Secondary structure (DSSP, 8-state):
-HHHHHHHHHHHHHTTTEEEEEETTEEEEEE-PPEESGGGS-TTSSSS--EE-PPPPHHHHT-HHHHHHHHTTTSHHHHHHHHHHHHSTT---HHHHHT-HHHHHHHHHS--S--S---SS-HHHHHHHHHHHHHHHHHHHH-THHHHHHHHHHHHHHHHHHH-HHHHHHHHHHHHHHHHHHHHHHHHHHHHT-S---GGG---TT--HHHHHHHTS--

Sequence (219 aa):
MAEFNKQVLKIALLFNDHAFSKQNKRIALAPQEGNSLDPVLPVGYLDYTARVPKPVDADCLKDPGFCNKYSQLFQLPHLELIHSTYYGALGVQESSLKAIPLHREIVEAVPRDDPSPYEALSFHAMKMARQLYETSLQNAWANSTIVDKLLTRQPRFLLPIHLCPDQSRDFKAKKEELQDKRKGKRKQVLRDTNTSIPVESISLINKTRNGRRRLFRNK

Organism: Mucor circinelloides f. circinelloides (strain 1006PhL) (NCBI:txid1220926)